Protein AF-A0A3B0TUC2-F1 (afdb_monomer)

Solvent-accessible surface area (backbone atoms only — not comparable to full-atom values): 11334 Å² total; per-residue (Å²): 108,73,71,55,49,52,52,50,52,55,62,31,59,74,38,79,70,30,42,51,52,52,51,49,54,52,52,51,52,52,50,53,54,54,68,72,40,87,87,54,56,76,74,58,42,52,53,53,50,51,48,67,62,48,51,60,55,54,52,50,50,50,51,49,53,49,48,71,75,40,58,88,75,72,60,55,81,85,69,44,97,42,70,70,59,51,49,53,64,45,49,62,51,48,64,69,31,71,71,46,47,52,50,52,53,51,51,50,51,51,49,54,55,47,62,67,33,55,62,50,54,55,70,72,44,51,74,67,38,51,52,48,54,57,49,26,73,74,58,49,50,44,52,54,73,67,54,41,77,77,68,74,66,57,72,67,60,53,52,54,34,52,50,51,37,39,75,72,48,26,38,47,80,55,97,65,36,40,32,57,31,74,60,27,51,52,43,50,48,52,45,51,34,58,76,69,67,60,81,121

Foldseek 3Di:
DVVVVVVQLVVLVPDPNSVVVVVLCVVVVVLVVVLVDPPDDPVVSVVSVVCNVVVVVVVVVVVVVCCVVPVVPPDDCVNDPDNVVVVVVVCVVQVPDPVVVVVVVVVVVVVVVQCLALVNLQVPQDPLLNVVLVVCLVVQKDQQVVSCVPPPDDPVSNVVSLVSCVVNVQWDDDPRMIGGDPSVNVSVVVVVCVVVVVPD

Nearest PDB structures (foldseek):
  2pfb-assembly1_A  TM=8.214E-01  e=2.587E-02  Xanthomonas campestris
  2pex-assembly1_A  TM=6.434E-01  e=5.805E-03  Xanthomonas campestris
  4m74-assembly1_B  TM=6.021E-01  e=1.941E-02  Streptomyces hygroscopicus
  5zyr-assembly1_B  TM=5.525E-01  e=5.460E-02  Acinetobacter baumannii
  3s2w-assembly3_E  TM=5.611E-01  e=1.723E-01  Methanosarcina mazei Go1

Structure (mmCIF, N/CA/C/O backbone):
data_AF-A0A3B0TUC2-F1
#
_entry.id   AF-A0A3B0TUC2-F1
#
loop_
_atom_site.group_PDB
_atom_site.id
_atom_site.type_symbol
_atom_site.label_atom_id
_atom_site.label_alt_id
_atom_site.label_comp_id
_atom_site.label_asym_id
_atom_site.label_entity_id
_atom_site.label_seq_id
_atom_site.pdbx_PDB_ins_code
_atom_site.Cartn_x
_atom_site.Cartn_y
_atom_site.Cartn_z
_atom_site.occupancy
_atom_site.B_iso_or_equiv
_atom_site.auth_seq_id
_atom_site.auth_comp_id
_atom_site.auth_asym_id
_atom_site.auth_atom_id
_atom_site.pdbx_PDB_model_num
ATOM 1 N N . MET A 1 1 ? 44.788 17.402 -25.628 1.00 63.16 1 MET A N 1
ATOM 2 C CA . MET A 1 1 ? 44.112 16.839 -26.818 1.00 63.16 1 MET A CA 1
ATOM 3 C C . MET A 1 1 ? 43.914 15.320 -26.720 1.00 63.16 1 MET A C 1
ATOM 5 O O . MET A 1 1 ? 42.779 14.907 -26.547 1.00 63.16 1 MET A O 1
ATOM 9 N N . ILE A 1 2 ? 44.958 14.476 -26.733 1.00 75.88 2 ILE A N 1
ATOM 10 C CA . ILE A 1 2 ? 44.790 12.998 -26.668 1.00 75.88 2 ILE A CA 1
ATOM 11 C C . ILE A 1 2 ? 44.258 12.522 -25.300 1.00 75.88 2 ILE A C 1
ATOM 13 O O . ILE A 1 2 ? 43.349 11.698 -25.231 1.00 75.88 2 ILE A O 1
ATOM 17 N N . SER A 1 3 ? 44.766 13.090 -24.203 1.00 78.88 3 SER A N 1
ATOM 18 C CA . SER A 1 3 ? 44.292 12.808 -22.836 1.00 78.88 3 SER A CA 1
ATOM 19 C C . SER A 1 3 ? 42.838 13.235 -22.599 1.00 78.88 3 SER A C 1
ATOM 21 O O . SER A 1 3 ? 42.093 12.594 -21.863 1.00 78.88 3 SER A O 1
ATOM 23 N N . GLU A 1 4 ? 42.421 14.312 -23.255 1.00 84.94 4 GLU A N 1
ATOM 24 C CA . GLU A 1 4 ? 41.076 14.873 -23.172 1.00 84.94 4 GLU A CA 1
ATOM 25 C C . GLU A 1 4 ? 40.066 14.018 -23.945 1.00 84.94 4 GLU A C 1
ATOM 27 O O . GLU A 1 4 ? 39.005 13.688 -23.418 1.00 84.94 4 GLU A O 1
ATOM 32 N N . PHE A 1 5 ? 40.451 13.544 -25.135 1.00 82.25 5 PHE A N 1
ATOM 33 C CA . PHE A 1 5 ? 39.678 12.568 -25.902 1.00 82.25 5 PHE A CA 1
ATOM 34 C C . PHE A 1 5 ? 39.482 11.255 -25.128 1.00 82.25 5 PHE A C 1
ATOM 36 O O . PHE A 1 5 ? 38.361 10.757 -25.038 1.00 82.25 5 PHE A O 1
ATOM 43 N N . GLY A 1 6 ? 40.540 10.730 -24.497 1.00 82.12 6 GLY A N 1
ATOM 44 C CA . GLY A 1 6 ? 40.454 9.523 -23.665 1.00 82.12 6 GLY A CA 1
ATOM 45 C C . GLY A 1 6 ? 39.488 9.673 -22.483 1.00 82.12 6 GLY A C 1
ATOM 46 O O . GLY A 1 6 ? 38.700 8.769 -22.200 1.00 82.12 6 GLY A O 1
ATOM 47 N N . ASN A 1 7 ? 39.476 10.844 -21.838 1.00 84.25 7 ASN A N 1
ATOM 48 C CA . ASN A 1 7 ? 38.538 11.145 -20.755 1.00 84.25 7 ASN A CA 1
ATOM 49 C C . ASN A 1 7 ? 37.081 11.236 -21.236 1.00 84.25 7 ASN A C 1
ATOM 51 O O . ASN A 1 7 ? 36.180 10.751 -20.549 1.00 84.25 7 ASN A O 1
ATOM 55 N N . ILE A 1 8 ? 36.832 11.827 -22.408 1.00 82.38 8 ILE A N 1
ATOM 56 C CA . ILE A 1 8 ? 35.489 11.905 -23.005 1.00 82.38 8 ILE A CA 1
ATOM 57 C C . ILE A 1 8 ? 35.002 10.509 -23.417 1.00 82.38 8 ILE A C 1
ATOM 59 O O . ILE A 1 8 ? 33.881 10.133 -23.077 1.00 82.38 8 ILE A O 1
ATOM 63 N N . ALA A 1 9 ? 35.855 9.711 -24.063 1.00 81.19 9 ALA A N 1
ATOM 64 C CA . ALA A 1 9 ? 35.539 8.340 -24.459 1.00 81.19 9 ALA A CA 1
ATOM 65 C C . ALA A 1 9 ? 35.206 7.450 -23.248 1.00 81.19 9 ALA A C 1
ATOM 67 O O . ALA A 1 9 ? 34.214 6.725 -23.269 1.00 81.19 9 ALA A O 1
ATOM 68 N N . SER A 1 10 ? 35.974 7.561 -22.158 1.00 81.12 10 SER A N 1
ATOM 69 C CA . SER A 1 10 ? 35.724 6.828 -20.908 1.00 81.12 10 SER A CA 1
ATOM 70 C C . SER A 1 10 ? 34.394 7.216 -20.250 1.00 81.12 10 SER A C 1
ATOM 72 O O . SER A 1 10 ? 33.642 6.353 -19.792 1.00 81.12 10 SER A O 1
ATOM 74 N N . LYS A 1 11 ? 34.045 8.510 -20.254 1.00 81.44 11 LYS A N 1
ATOM 75 C CA . LYS A 1 11 ? 32.738 8.982 -19.766 1.00 81.44 11 LYS A CA 1
ATOM 76 C C . LYS A 1 11 ? 31.585 8.456 -20.619 1.00 81.44 11 LYS A C 1
ATOM 78 O O . LYS A 1 11 ? 30.561 8.060 -20.069 1.00 81.44 11 LYS A O 1
ATOM 83 N N . LEU A 1 12 ? 31.756 8.431 -21.938 1.00 78.25 12 LEU A N 1
ATOM 84 C CA . LEU A 1 12 ? 30.732 7.988 -22.876 1.00 78.25 12 LEU A CA 1
ATOM 85 C C . LEU A 1 12 ? 30.548 6.454 -22.840 1.00 78.25 12 LEU A C 1
ATOM 87 O O . LEU A 1 12 ? 29.428 5.965 -22.932 1.00 78.25 12 LEU A O 1
A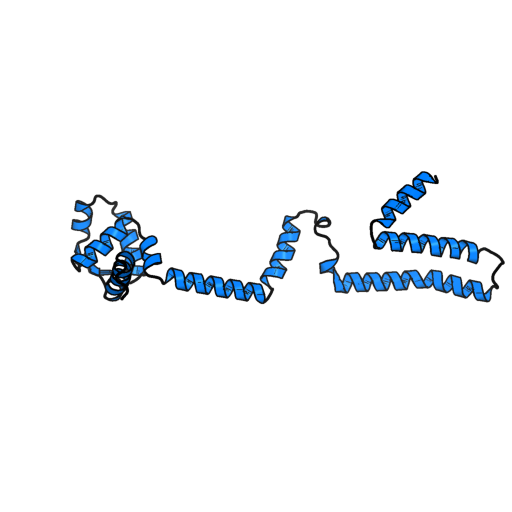TOM 91 N N . ALA A 1 13 ? 31.607 5.686 -22.572 1.00 82.19 13 ALA A N 1
ATOM 92 C CA . ALA A 1 13 ? 31.551 4.227 -22.445 1.00 82.19 13 ALA A CA 1
ATOM 93 C C . ALA A 1 13 ? 30.850 3.706 -21.168 1.00 82.19 13 ALA A C 1
ATOM 95 O O . ALA A 1 13 ? 30.620 2.506 -21.046 1.00 82.19 13 ALA A O 1
ATOM 96 N N . ARG A 1 14 ? 30.493 4.576 -20.209 1.00 79.19 14 ARG A N 1
ATOM 97 C CA . ARG A 1 14 ? 29.806 4.175 -18.961 1.00 79.19 14 ARG A CA 1
ATOM 98 C C . ARG A 1 14 ? 28.324 3.842 -19.134 1.00 79.19 14 ARG A C 1
ATOM 100 O O . ARG A 1 14 ? 27.761 3.174 -18.274 1.00 79.19 14 ARG A O 1
ATOM 107 N N . ASN A 1 15 ? 27.687 4.327 -20.197 1.00 70.38 15 ASN A N 1
ATOM 108 C CA . ASN A 1 15 ? 26.267 4.113 -20.465 1.00 70.38 15 ASN A CA 1
ATOM 109 C C . ASN A 1 15 ? 26.121 3.403 -21.823 1.00 70.38 15 ASN A C 1
ATOM 111 O O . ASN A 1 15 ? 26.756 3.847 -22.783 1.00 70.38 15 ASN A O 1
ATOM 115 N N . PRO A 1 16 ? 25.280 2.357 -21.946 1.00 72.50 16 PRO A N 1
ATOM 116 C CA . PRO A 1 16 ? 24.950 1.731 -23.229 1.00 72.50 16 PRO A CA 1
ATOM 117 C C . PRO A 1 16 ? 24.667 2.724 -24.365 1.00 72.50 16 PRO A C 1
ATOM 119 O O . PRO A 1 16 ? 25.126 2.521 -25.487 1.00 72.50 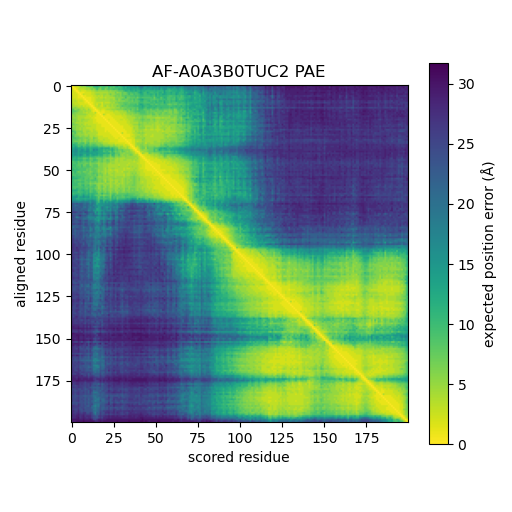16 PRO A O 1
ATOM 122 N N . LEU A 1 17 ? 23.991 3.842 -24.073 1.00 77.62 17 LEU A N 1
ATOM 123 C CA . LEU A 1 17 ? 23.713 4.887 -25.063 1.00 77.62 17 LEU A CA 1
ATOM 124 C C . LEU A 1 17 ? 24.986 5.586 -25.564 1.00 77.62 17 LEU A C 1
ATOM 126 O O . LEU A 1 17 ? 25.101 5.919 -26.742 1.00 77.62 17 LEU A O 1
ATOM 130 N N . GLY A 1 18 ? 25.957 5.797 -24.680 1.00 81.06 18 GLY A N 1
ATOM 131 C CA . GLY A 1 18 ? 27.217 6.420 -25.049 1.00 81.06 18 GLY A CA 1
ATOM 132 C C . GLY A 1 18 ? 28.163 5.463 -25.784 1.00 81.06 18 GLY A C 1
ATOM 133 O O . GLY A 1 18 ? 28.814 5.886 -26.736 1.00 81.06 18 GLY A O 1
ATOM 134 N N . ILE A 1 19 ? 28.171 4.165 -25.458 1.00 83.62 19 ILE A N 1
ATOM 135 C CA . ILE A 1 19 ? 28.896 3.152 -26.254 1.00 83.62 19 ILE A CA 1
ATOM 136 C C . ILE A 1 19 ? 28.404 3.178 -27.708 1.00 83.62 19 ILE A C 1
ATOM 138 O O . ILE A 1 19 ? 29.206 3.205 -28.642 1.00 83.62 19 ILE A O 1
ATOM 142 N N . ILE A 1 20 ? 27.083 3.247 -27.890 1.00 82.38 20 ILE A N 1
ATOM 143 C CA . ILE A 1 20 ? 26.453 3.383 -29.203 1.00 82.38 20 ILE A CA 1
ATOM 144 C C . ILE A 1 20 ? 26.900 4.691 -29.875 1.00 82.38 20 ILE A C 1
ATOM 146 O O . ILE A 1 20 ? 27.379 4.658 -31.006 1.00 82.38 20 ILE A O 1
ATOM 150 N N . GLY A 1 21 ? 26.826 5.830 -29.177 1.00 84.75 21 GLY A N 1
ATOM 151 C CA . GLY A 1 21 ? 27.274 7.127 -29.700 1.00 84.75 21 GLY A CA 1
ATOM 152 C C . GLY A 1 21 ? 28.746 7.152 -30.134 1.00 84.75 21 GLY A C 1
ATOM 153 O O . GLY A 1 21 ? 29.073 7.721 -31.174 1.00 84.75 21 GLY A O 1
ATOM 15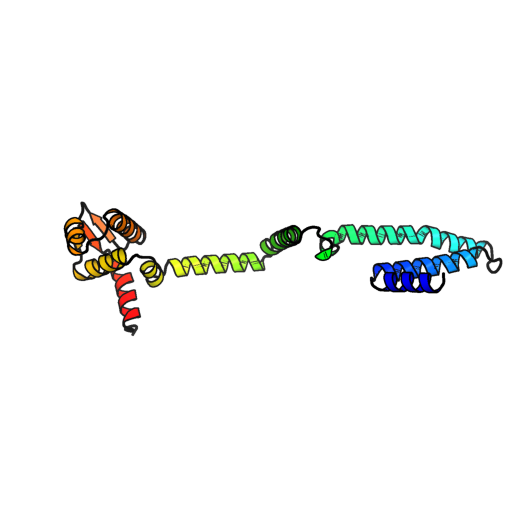4 N N . LEU A 1 22 ? 29.632 6.482 -29.394 1.00 84.94 22 LEU A N 1
ATOM 155 C CA . LEU A 1 22 ? 31.047 6.356 -29.746 1.00 84.94 22 LEU A CA 1
ATOM 156 C C . LEU A 1 22 ? 31.237 5.524 -31.021 1.00 84.94 22 LEU A C 1
ATOM 158 O O . LEU A 1 22 ? 32.001 5.920 -31.903 1.00 84.94 22 LEU A O 1
ATOM 162 N N . ALA A 1 23 ? 30.511 4.411 -31.150 1.00 83.31 23 ALA A N 1
ATOM 163 C CA . ALA A 1 23 ? 30.528 3.592 -32.358 1.00 83.31 23 ALA A CA 1
ATOM 164 C C . ALA A 1 23 ? 30.024 4.372 -33.586 1.00 83.31 23 ALA A C 1
ATOM 166 O O . ALA A 1 23 ? 30.637 4.285 -34.648 1.00 83.31 23 ALA A O 1
ATOM 167 N N . PHE A 1 24 ? 28.977 5.193 -33.436 1.00 86.38 24 PHE A N 1
ATOM 168 C CA . PHE A 1 24 ? 28.496 6.083 -34.500 1.00 86.38 24 PHE A CA 1
ATOM 169 C C . PHE A 1 24 ? 29.583 7.043 -34.980 1.00 86.38 24 PHE A C 1
ATOM 171 O O . PHE A 1 24 ? 29.857 7.103 -36.175 1.00 86.38 24 PHE A O 1
ATOM 178 N N . VAL A 1 25 ? 30.232 7.766 -34.065 1.00 87.38 25 VAL A N 1
ATOM 179 C CA . VAL A 1 25 ? 31.289 8.726 -34.424 1.00 87.38 25 VAL A CA 1
ATOM 180 C C . VAL A 1 25 ? 32.448 8.029 -35.138 1.00 87.38 25 VAL A C 1
ATOM 182 O O . VAL A 1 25 ? 32.969 8.561 -36.116 1.00 87.38 25 VAL A O 1
ATOM 185 N N . LEU A 1 26 ? 32.826 6.826 -34.698 1.00 87.44 26 LEU A N 1
ATOM 186 C CA . LEU A 1 26 ? 33.908 6.060 -35.313 1.00 87.44 26 LEU A CA 1
ATOM 187 C C . LEU A 1 26 ? 33.540 5.571 -36.722 1.00 87.44 26 LEU A C 1
ATOM 189 O O . LEU A 1 26 ? 34.323 5.754 -37.653 1.00 87.44 26 LEU A O 1
ATOM 193 N N . VAL A 1 27 ? 32.338 5.015 -36.902 1.00 85.50 27 VAL A N 1
ATOM 194 C CA . VAL A 1 27 ? 31.846 4.559 -38.213 1.00 85.50 27 VAL A CA 1
ATOM 195 C C . VAL A 1 27 ? 31.716 5.730 -39.188 1.00 85.50 27 VAL A C 1
ATOM 197 O O . VAL A 1 27 ? 32.199 5.627 -40.311 1.00 85.50 27 VAL A O 1
ATOM 200 N N . TYR A 1 28 ? 31.139 6.861 -38.767 1.00 86.62 28 TYR A N 1
ATOM 201 C CA . TYR A 1 28 ? 31.027 8.058 -39.612 1.00 86.62 28 TYR A CA 1
ATOM 202 C C . TYR A 1 28 ? 32.379 8.703 -39.901 1.00 86.62 28 TYR A C 1
ATOM 204 O O . TYR A 1 28 ? 32.591 9.194 -41.005 1.00 86.62 28 TYR A O 1
ATOM 212 N N . GLY A 1 29 ? 33.305 8.686 -38.940 1.00 86.69 29 GLY A N 1
ATOM 213 C CA . GLY A 1 29 ? 34.663 9.183 -39.140 1.00 86.69 29 GLY A CA 1
ATOM 214 C C . GLY A 1 29 ? 35.395 8.394 -40.225 1.00 86.69 29 GLY A C 1
ATOM 215 O O . GLY A 1 29 ? 35.929 8.987 -41.161 1.00 86.69 29 GLY A O 1
ATOM 216 N N . ILE A 1 30 ? 35.355 7.059 -40.150 1.00 84.56 30 ILE A N 1
ATOM 217 C CA . ILE A 1 30 ? 35.944 6.186 -41.175 1.00 84.56 30 ILE A CA 1
ATOM 218 C C . ILE A 1 30 ? 35.209 6.358 -42.507 1.00 84.56 30 ILE A C 1
ATOM 220 O O . ILE A 1 30 ? 35.858 6.543 -43.532 1.00 84.56 30 ILE A O 1
ATOM 224 N N . ALA A 1 31 ? 33.873 6.363 -42.505 1.00 83.44 31 ALA A N 1
ATOM 225 C CA . ALA A 1 31 ? 33.073 6.528 -43.717 1.00 83.44 31 ALA A CA 1
ATOM 226 C C . ALA A 1 31 ? 33.315 7.882 -44.401 1.00 83.44 31 ALA A C 1
ATOM 228 O O . ALA A 1 31 ? 33.381 7.940 -45.625 1.00 83.44 31 ALA A O 1
ATOM 229 N N . GLY A 1 32 ? 33.517 8.957 -43.636 1.00 83.12 32 GLY A N 1
ATOM 230 C CA . GLY A 1 32 ? 33.854 10.279 -44.162 1.00 83.12 32 GLY A CA 1
ATOM 231 C C . GLY A 1 32 ? 35.225 10.317 -44.839 1.00 83.12 32 GLY A C 1
ATOM 232 O O . GLY A 1 32 ? 35.346 10.867 -45.931 1.00 83.12 32 GLY A O 1
ATOM 233 N N . VAL A 1 33 ? 36.241 9.691 -44.235 1.00 84.31 33 VAL A N 1
ATOM 234 C CA . VAL A 1 33 ? 37.590 9.573 -44.825 1.00 84.31 33 VAL A CA 1
ATOM 235 C C . VAL A 1 33 ? 37.577 8.675 -46.063 1.00 84.31 33 VAL A C 1
ATOM 237 O O . VAL A 1 33 ? 38.159 9.002 -47.093 1.00 84.31 33 VAL A O 1
ATOM 240 N N . VAL A 1 34 ? 36.872 7.550 -45.989 1.00 82.31 34 VAL A N 1
ATOM 241 C CA . VAL A 1 34 ? 36.724 6.614 -47.105 1.00 82.31 34 VAL A CA 1
ATOM 242 C C . VAL A 1 34 ? 35.983 7.273 -48.271 1.00 82.31 34 VAL A C 1
ATOM 244 O O . VAL A 1 34 ? 36.425 7.179 -49.415 1.00 82.31 34 VAL A O 1
ATOM 247 N N . SER A 1 35 ? 34.911 8.014 -47.988 1.00 77.75 35 SER A N 1
ATOM 248 C CA . SER A 1 35 ? 34.115 8.715 -48.996 1.00 77.75 35 SER A CA 1
ATOM 249 C C . SER A 1 35 ? 34.830 9.918 -49.621 1.00 77.75 35 SER A C 1
ATOM 251 O O . SER A 1 35 ? 34.372 10.405 -50.656 1.00 77.75 35 SER A O 1
ATOM 253 N N . SER A 1 36 ? 35.909 10.432 -49.026 1.00 78.06 36 SER A N 1
ATOM 254 C CA . SER A 1 36 ? 36.740 11.490 -49.620 1.00 78.06 36 SER A CA 1
ATOM 255 C C . SER A 1 36 ? 37.971 10.951 -50.355 1.00 78.06 36 SER A C 1
ATOM 257 O O . SER A 1 36 ? 38.587 11.688 -51.119 1.00 78.06 36 SER A O 1
ATOM 259 N N . SER A 1 37 ? 38.302 9.672 -50.173 1.00 76.81 37 SER A N 1
ATOM 260 C CA . SER A 1 37 ? 39.432 9.011 -50.825 1.00 76.81 37 SER A CA 1
ATOM 261 C C . SER A 1 37 ? 39.080 8.469 -52.217 1.00 76.81 37 SER A C 1
ATOM 263 O O . SER A 1 37 ? 37.998 7.916 -52.418 1.00 76.81 37 SER A O 1
ATOM 265 N N . ASP A 1 38 ? 40.013 8.535 -53.171 1.00 76.75 38 ASP A N 1
ATOM 266 C CA . ASP A 1 38 ? 39.861 7.963 -54.528 1.00 76.75 38 ASP A CA 1
ATOM 267 C C . ASP A 1 38 ? 39.993 6.430 -54.582 1.00 76.75 38 ASP A C 1
ATOM 269 O O . ASP A 1 38 ? 40.160 5.839 -55.643 1.00 76.75 38 ASP A O 1
ATOM 273 N N . VAL A 1 39 ? 39.906 5.768 -53.427 1.00 75.88 39 VAL A N 1
ATOM 274 C CA . VAL A 1 39 ? 40.026 4.310 -53.305 1.00 75.88 39 VAL A CA 1
ATOM 275 C C . VAL A 1 39 ? 38.799 3.587 -53.880 1.00 75.88 39 VAL A C 1
ATOM 277 O O . VAL A 1 39 ? 38.924 2.450 -54.324 1.00 75.88 39 VAL A O 1
ATOM 280 N N . PHE A 1 40 ? 37.634 4.241 -53.900 1.00 75.38 40 PHE A N 1
ATOM 281 C CA . PHE A 1 40 ? 36.359 3.663 -54.342 1.00 75.38 40 PHE A CA 1
ATOM 282 C C . PHE A 1 40 ? 35.864 4.286 -55.646 1.00 75.38 40 PHE A C 1
ATOM 284 O O . PHE A 1 40 ? 35.987 5.499 -55.848 1.00 75.38 40 PHE A O 1
ATOM 291 N N . GLN A 1 41 ? 35.236 3.470 -56.496 1.00 80.19 41 GLN A N 1
ATOM 292 C CA . GLN A 1 41 ? 34.577 3.959 -57.708 1.00 80.19 41 GLN A CA 1
ATOM 293 C C . GLN A 1 41 ? 33.362 4.831 -57.352 1.00 80.19 41 GLN A C 1
ATOM 295 O O . GLN A 1 41 ? 32.755 4.694 -56.285 1.00 80.19 41 GLN A O 1
ATOM 300 N N . SER A 1 42 ? 32.978 5.744 -58.251 1.00 78.88 42 SER A N 1
ATOM 301 C CA . SER A 1 42 ? 31.876 6.691 -58.012 1.00 78.88 42 SER A CA 1
ATOM 302 C C . SER A 1 42 ? 30.551 5.998 -57.657 1.00 78.88 42 SER A C 1
ATOM 304 O O . SER A 1 42 ? 29.783 6.519 -56.848 1.00 78.88 42 SER A O 1
ATOM 306 N N . GLU A 1 43 ? 30.314 4.806 -58.208 1.00 81.88 43 GLU A N 1
AT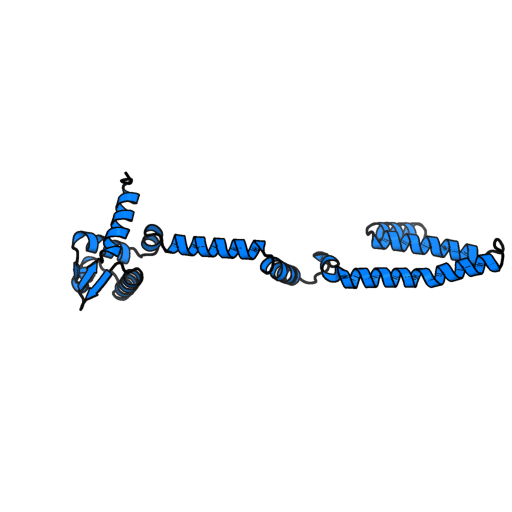OM 307 C CA . GLU A 1 43 ? 29.124 3.983 -57.956 1.00 81.88 43 GLU A CA 1
ATOM 308 C C . GLU A 1 43 ? 29.119 3.343 -56.554 1.00 81.88 43 GLU A C 1
ATOM 310 O O . GLU A 1 43 ? 28.086 3.258 -55.895 1.00 81.88 43 GLU A O 1
ATOM 315 N N . GLU A 1 44 ? 30.281 2.954 -56.035 1.00 82.12 44 GLU A N 1
ATOM 316 C CA . GLU A 1 44 ? 30.409 2.384 -54.687 1.00 82.12 44 GLU A CA 1
ATOM 317 C C . GLU A 1 44 ? 30.284 3.478 -53.618 1.00 82.12 44 GLU A C 1
ATOM 319 O O . GLU A 1 44 ? 29.643 3.299 -52.577 1.00 82.12 44 GLU A O 1
ATOM 324 N N . ARG A 1 45 ? 30.838 4.663 -53.907 1.00 82.06 45 ARG A N 1
ATOM 325 C CA . ARG A 1 45 ? 30.766 5.829 -53.021 1.00 82.06 45 ARG A CA 1
ATOM 326 C C . ARG A 1 45 ? 29.326 6.300 -52.823 1.00 82.06 45 ARG A C 1
ATOM 328 O O . ARG A 1 45 ? 28.953 6.650 -51.704 1.00 82.06 45 ARG A O 1
ATOM 335 N N . ILE A 1 46 ? 28.496 6.278 -53.869 1.00 83.69 46 ILE A N 1
ATOM 336 C CA . ILE A 1 46 ? 27.105 6.732 -53.745 1.00 83.69 46 ILE A CA 1
ATOM 337 C C . ILE A 1 46 ? 26.264 5.809 -52.856 1.00 83.69 46 ILE A C 1
ATOM 339 O O . ILE A 1 46 ? 25.422 6.301 -52.104 1.00 83.69 46 ILE A O 1
ATOM 343 N N . ILE A 1 47 ? 26.547 4.501 -52.849 1.00 86.12 47 ILE A N 1
ATOM 344 C CA . ILE A 1 47 ? 25.897 3.531 -51.955 1.00 86.12 47 ILE A CA 1
ATOM 345 C C . ILE A 1 47 ? 26.261 3.823 -50.490 1.00 86.12 47 ILE A C 1
ATOM 347 O O . ILE A 1 47 ? 25.380 3.862 -49.628 1.00 86.12 47 ILE A O 1
ATOM 351 N N . LEU A 1 48 ? 27.540 4.097 -50.205 1.00 83.25 48 LEU A N 1
ATOM 352 C CA . LEU A 1 48 ? 28.006 4.452 -48.857 1.00 83.25 48 LEU A CA 1
ATOM 353 C C . LEU A 1 48 ? 27.390 5.763 -48.350 1.00 83.25 48 LEU A C 1
ATOM 355 O O . LEU A 1 48 ? 26.982 5.850 -47.190 1.00 83.25 48 LEU A O 1
ATOM 359 N N . VAL A 1 49 ? 27.282 6.774 -49.216 1.00 83.44 49 VAL A N 1
ATOM 360 C CA . VAL A 1 49 ? 26.642 8.052 -48.871 1.00 83.44 49 VAL A CA 1
ATOM 361 C C . VAL A 1 49 ? 25.157 7.850 -48.572 1.00 83.44 49 VAL A C 1
ATOM 363 O O . VAL A 1 49 ? 24.667 8.346 -47.558 1.00 83.44 49 VAL A O 1
ATOM 366 N N . TRP A 1 50 ? 24.444 7.069 -49.388 1.00 88.12 50 TRP A N 1
ATOM 367 C CA . TRP A 1 50 ? 23.041 6.732 -49.129 1.00 88.12 50 TRP A CA 1
ATOM 368 C C . TRP A 1 50 ? 22.850 6.002 -47.798 1.00 88.12 50 TRP A C 1
ATOM 370 O O . TRP A 1 50 ? 21.924 6.328 -47.050 1.00 88.12 50 TRP A O 1
ATOM 380 N N . PHE A 1 51 ? 23.741 5.067 -47.459 1.00 85.50 51 PHE A N 1
ATOM 381 C CA . PHE A 1 51 ? 23.743 4.410 -46.151 1.00 85.50 51 PHE A CA 1
ATOM 382 C C . PHE A 1 51 ? 23.946 5.415 -45.005 1.00 85.50 51 PHE A C 1
ATOM 384 O O . PHE A 1 51 ? 23.136 5.442 -44.078 1.00 85.50 51 PHE A O 1
ATOM 391 N N . MET A 1 52 ? 24.953 6.295 -45.091 1.00 83.56 52 MET A N 1
ATOM 392 C CA . MET A 1 52 ? 25.200 7.334 -44.079 1.00 83.56 52 MET A CA 1
ATOM 393 C C . MET A 1 52 ? 24.036 8.315 -43.917 1.00 83.56 52 MET A C 1
ATOM 395 O O . MET A 1 52 ? 23.817 8.821 -42.819 1.00 83.56 52 MET A O 1
ATOM 399 N N . VAL A 1 53 ? 23.298 8.625 -44.981 1.00 86.12 53 VAL A N 1
ATOM 400 C CA . VAL A 1 53 ? 22.155 9.542 -44.882 1.00 86.12 53 VAL A CA 1
ATOM 401 C C . VAL A 1 53 ? 20.934 8.830 -44.313 1.00 86.12 53 VAL A C 1
ATOM 403 O O . VAL A 1 53 ? 20.230 9.412 -43.499 1.00 86.12 53 VAL A O 1
ATOM 406 N N . THR A 1 54 ? 20.688 7.573 -44.691 1.00 87.62 54 THR A N 1
ATOM 407 C CA . THR A 1 54 ? 19.450 6.858 -44.332 1.00 87.62 54 THR A CA 1
ATOM 408 C C . THR A 1 54 ? 19.506 6.248 -42.928 1.00 87.62 54 THR A C 1
ATOM 410 O O . THR A 1 54 ? 18.507 6.223 -42.207 1.00 87.62 54 THR A O 1
ATOM 413 N N . PHE A 1 55 ? 20.677 5.777 -42.501 1.00 84.50 55 PHE A N 1
ATOM 414 C CA . PHE A 1 55 ? 20.860 5.093 -41.220 1.00 84.50 55 PHE A CA 1
ATOM 415 C C . PHE A 1 55 ? 20.431 5.916 -39.980 1.00 84.50 55 PHE A C 1
ATOM 417 O O . PHE A 1 55 ? 19.726 5.362 -39.130 1.00 84.50 55 PHE A O 1
ATOM 424 N N . PRO A 1 56 ? 20.726 7.230 -39.868 1.00 83.06 56 PRO A N 1
ATOM 425 C CA . PRO A 1 56 ? 20.259 8.061 -38.757 1.00 83.06 56 PRO A CA 1
ATOM 426 C C . PRO A 1 56 ? 18.739 8.134 -38.650 1.00 83.06 56 PRO A C 1
ATOM 428 O O . PRO A 1 56 ? 18.212 8.144 -37.541 1.00 83.06 56 PRO A O 1
ATOM 431 N N . PHE A 1 57 ? 18.019 8.142 -39.778 1.00 86.94 57 PHE A N 1
ATOM 432 C CA . PHE A 1 57 ? 16.556 8.170 -39.768 1.00 86.94 57 PHE A CA 1
ATOM 433 C C . PHE A 1 57 ? 15.975 6.856 -39.247 1.00 86.94 57 PHE A C 1
ATOM 435 O O . PHE A 1 57 ? 15.054 6.884 -38.434 1.00 86.94 57 PHE A O 1
ATOM 442 N N . PHE A 1 58 ? 16.538 5.708 -39.635 1.00 88.50 58 PHE A N 1
ATOM 443 C CA . PHE A 1 58 ? 16.119 4.413 -39.089 1.00 88.50 58 PHE A CA 1
ATOM 444 C C . PHE A 1 58 ? 16.344 4.322 -37.583 1.00 88.50 58 PHE A C 1
ATOM 446 O O . PHE A 1 58 ? 15.473 3.851 -36.852 1.00 88.50 58 PHE A O 1
ATOM 453 N N . ILE A 1 59 ? 17.490 4.806 -37.111 1.00 84.94 59 ILE A N 1
ATOM 454 C CA . ILE A 1 59 ? 17.822 4.827 -35.687 1.00 84.94 59 ILE A CA 1
ATOM 455 C C . ILE A 1 59 ? 16.885 5.772 -34.939 1.00 84.94 59 ILE A C 1
ATOM 457 O O . ILE A 1 59 ? 16.338 5.386 -33.910 1.00 84.94 59 ILE A O 1
ATOM 461 N N . LEU A 1 60 ? 16.617 6.962 -35.480 1.00 85.12 60 LEU A N 1
ATOM 462 C CA . LEU A 1 60 ? 15.653 7.901 -34.911 1.00 85.12 60 LEU A CA 1
ATOM 463 C C . LEU A 1 60 ? 14.254 7.280 -34.804 1.00 85.12 60 LEU A C 1
ATOM 465 O O . LEU A 1 60 ? 13.619 7.397 -33.760 1.00 85.12 60 LEU A O 1
ATOM 469 N N . ILE A 1 61 ? 13.794 6.575 -35.841 1.00 86.94 61 ILE A N 1
ATOM 470 C CA . ILE A 1 61 ? 12.506 5.867 -35.835 1.00 86.94 61 ILE A CA 1
ATOM 471 C C . ILE A 1 61 ? 12.511 4.744 -34.792 1.00 86.94 61 ILE A C 1
ATOM 473 O O . ILE A 1 61 ? 11.550 4.607 -34.038 1.00 86.94 61 ILE A O 1
ATOM 477 N N . ALA A 1 62 ? 13.586 3.960 -34.697 1.00 84.44 62 ALA A N 1
ATOM 478 C CA . ALA A 1 62 ? 13.709 2.904 -33.697 1.00 84.44 62 ALA A CA 1
ATOM 479 C C . ALA A 1 62 ? 13.672 3.470 -32.268 1.00 84.44 62 ALA A C 1
ATOM 481 O O . ALA A 1 62 ? 12.924 2.963 -31.432 1.00 84.44 62 ALA A O 1
ATOM 482 N N . PHE A 1 63 ? 14.402 4.558 -32.000 1.00 78.19 63 PHE A N 1
ATOM 483 C CA . PHE A 1 63 ? 14.347 5.276 -30.724 1.00 78.19 63 PHE A CA 1
ATOM 484 C C . PHE A 1 63 ? 12.958 5.849 -30.456 1.00 78.19 63 PHE A C 1
ATOM 486 O O . PHE A 1 63 ? 12.442 5.697 -29.352 1.00 78.19 63 PHE A O 1
ATOM 493 N N . TYR A 1 64 ? 12.318 6.448 -31.457 1.00 82.12 64 TYR A N 1
ATOM 494 C CA . TYR A 1 64 ? 10.962 6.974 -31.340 1.00 82.12 64 TYR A CA 1
ATOM 495 C C . TYR A 1 64 ? 9.957 5.874 -30.972 1.00 82.12 64 TYR A C 1
ATOM 497 O O . TYR A 1 64 ? 9.166 6.042 -30.045 1.00 82.12 64 TYR A O 1
ATOM 505 N N . LEU A 1 65 ? 10.025 4.715 -31.631 1.00 81.69 65 LEU A N 1
ATOM 506 C CA . LEU A 1 65 ? 9.181 3.560 -31.323 1.00 81.69 65 LEU A CA 1
ATOM 507 C C . LEU A 1 65 ? 9.474 2.985 -29.932 1.00 81.69 65 LEU A C 1
ATOM 509 O O . LEU A 1 65 ? 8.542 2.607 -29.220 1.00 81.69 65 LEU A O 1
ATOM 513 N N . LEU A 1 66 ? 10.747 2.939 -29.529 1.00 79.25 66 LEU A N 1
ATOM 514 C CA . LEU A 1 66 ? 11.164 2.480 -28.205 1.00 79.25 66 LEU A CA 1
ATOM 515 C C . LEU A 1 66 ? 10.611 3.398 -27.107 1.00 79.25 66 LEU A C 1
ATOM 517 O O . LEU A 1 66 ? 9.985 2.918 -26.162 1.00 79.25 66 LEU A O 1
ATOM 521 N N . VAL A 1 67 ? 10.788 4.712 -27.266 1.00 71.94 67 VAL A N 1
ATOM 522 C CA . VAL A 1 67 ? 10.317 5.737 -26.326 1.00 71.94 67 VAL A CA 1
ATOM 523 C C . VAL A 1 67 ? 8.792 5.762 -26.275 1.00 71.94 67 VAL A C 1
ATOM 525 O O . VAL A 1 67 ? 8.216 5.757 -25.190 1.00 71.94 67 VAL A O 1
ATOM 528 N N . SER A 1 68 ? 8.123 5.698 -27.427 1.00 75.50 68 SER A N 1
ATOM 529 C CA . SER A 1 68 ? 6.661 5.679 -27.498 1.00 75.50 68 SER A CA 1
ATOM 530 C C . SER A 1 68 ? 6.069 4.443 -26.807 1.00 75.50 68 SER A C 1
ATOM 532 O O . SER A 1 68 ? 5.157 4.575 -25.989 1.00 75.50 68 SER A O 1
ATOM 534 N N . LYS A 1 69 ? 6.622 3.242 -27.039 1.00 66.19 69 LYS A N 1
ATOM 535 C CA . LYS A 1 69 ? 6.082 1.993 -26.468 1.00 66.19 69 LYS A CA 1
ATOM 536 C C . LYS A 1 69 ? 6.521 1.699 -25.027 1.00 66.19 69 LYS A C 1
ATOM 538 O O . LYS A 1 69 ? 5.802 0.986 -24.334 1.00 66.19 69 LYS A O 1
ATOM 543 N N . HIS A 1 70 ? 7.649 2.238 -24.552 1.00 64.31 70 HIS A N 1
ATOM 544 C CA . HIS A 1 70 ? 8.215 1.911 -23.230 1.00 64.31 70 HIS A CA 1
ATOM 545 C C . HIS A 1 70 ? 8.497 3.124 -22.327 1.00 64.31 70 HIS A C 1
ATOM 547 O O . HIS A 1 70 ? 9.269 3.002 -21.377 1.00 64.31 70 HIS A O 1
ATOM 553 N N . HIS A 1 71 ? 7.838 4.265 -22.546 1.00 57.31 71 HIS A N 1
ATOM 554 C CA . HIS A 1 71 ? 7.963 5.499 -21.747 1.00 57.31 71 HIS A CA 1
ATOM 555 C C . HIS A 1 71 ? 7.956 5.291 -20.215 1.00 57.31 71 HIS A C 1
ATOM 557 O O . HIS A 1 71 ? 8.601 6.042 -19.491 1.00 57.31 71 HIS A O 1
ATOM 563 N N . LYS A 1 72 ? 7.293 4.242 -19.705 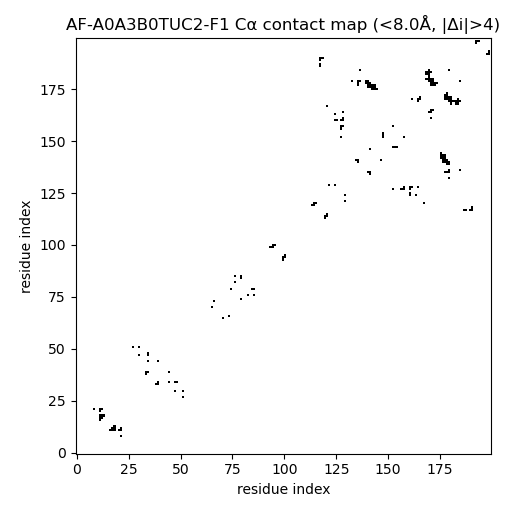1.00 53.56 72 LYS A N 1
ATOM 564 C CA . LYS A 1 72 ? 7.241 3.906 -18.269 1.00 53.56 72 LYS A CA 1
ATOM 565 C C . LYS A 1 72 ? 8.537 3.329 -17.671 1.00 53.56 72 LYS A C 1
ATOM 567 O O . LYS A 1 72 ? 8.692 3.383 -16.460 1.00 53.56 72 LYS A O 1
ATOM 572 N N . LYS A 1 73 ? 9.446 2.761 -18.476 1.00 53.16 73 LYS A N 1
ATOM 573 C CA . LYS A 1 73 ? 10.717 2.149 -18.012 1.00 53.16 73 LYS A CA 1
ATOM 574 C C . LYS A 1 73 ? 11.959 2.987 -18.337 1.00 53.16 73 LYS A C 1
ATOM 576 O O . LYS A 1 73 ? 13.070 2.560 -18.044 1.00 53.16 73 LYS A O 1
ATOM 581 N N . LEU A 1 74 ? 11.773 4.137 -18.981 1.00 56.81 74 LEU A N 1
ATOM 582 C CA . LEU A 1 74 ? 12.861 4.964 -19.510 1.00 56.81 74 LEU A CA 1
ATOM 583 C C . LEU A 1 74 ? 13.374 6.028 -18.539 1.00 56.81 74 LEU A C 1
ATOM 585 O O . LEU A 1 74 ? 14.405 6.627 -18.822 1.00 56.81 74 LEU A O 1
ATOM 589 N N . TYR A 1 75 ? 12.691 6.236 -17.416 1.00 56.09 75 TYR A N 1
ATOM 590 C CA . TYR A 1 75 ? 13.154 7.124 -16.358 1.00 56.09 75 TYR A CA 1
ATOM 591 C C . TYR A 1 75 ? 13.662 6.272 -15.204 1.00 56.09 75 TYR A C 1
ATOM 593 O O . TYR A 1 75 ? 12.897 5.525 -14.587 1.00 56.09 75 TYR A O 1
ATOM 601 N N . ALA A 1 76 ? 14.963 6.350 -14.935 1.00 56.34 76 ALA A N 1
ATOM 602 C CA . ALA A 1 76 ? 15.510 5.805 -13.704 1.00 56.34 76 ALA A CA 1
ATOM 603 C C . ALA A 1 76 ? 14.949 6.608 -12.513 1.00 56.34 76 ALA A C 1
ATOM 605 O O . ALA A 1 76 ? 14.583 7.770 -12.690 1.00 56.34 76 ALA A O 1
ATOM 606 N N . PRO A 1 77 ? 14.921 6.054 -11.285 1.00 54.00 77 PRO A N 1
ATOM 607 C CA . PRO A 1 77 ? 14.530 6.818 -10.095 1.00 54.00 77 PRO A CA 1
ATOM 608 C C . PRO A 1 77 ? 15.300 8.147 -9.976 1.00 54.00 77 PRO A C 1
ATOM 610 O O . PRO A 1 77 ? 14.734 9.158 -9.588 1.00 54.00 77 PRO A O 1
ATOM 613 N N . SER A 1 78 ? 16.559 8.164 -10.433 1.00 58.25 78 SER A N 1
ATOM 614 C CA . SER A 1 78 ? 17.434 9.343 -10.474 1.00 58.25 78 SER A CA 1
ATOM 615 C C . SER A 1 78 ? 17.034 10.433 -11.485 1.00 58.25 78 SER A C 1
ATOM 617 O O . SER A 1 78 ? 17.591 11.526 -11.413 1.00 58.25 78 SER A O 1
ATOM 619 N N . ASP A 1 79 ? 16.135 10.155 -12.436 1.00 64.44 79 ASP A N 1
ATOM 620 C CA . ASP A 1 79 ? 15.659 11.137 -13.426 1.00 64.44 79 ASP A CA 1
ATOM 621 C C . ASP A 1 79 ? 14.452 11.944 -12.915 1.00 64.44 79 ASP A C 1
ATOM 623 O O . ASP A 1 79 ? 14.049 12.939 -13.526 1.00 64.44 79 ASP A O 1
ATOM 627 N N . PHE A 1 80 ? 13.864 11.541 -11.784 1.00 61.62 80 PHE A N 1
ATOM 628 C CA . PHE A 1 80 ? 12.807 12.299 -11.128 1.00 61.62 80 PHE A CA 1
ATOM 629 C C . PHE A 1 80 ? 13.435 13.431 -10.310 1.00 61.62 80 PHE A C 1
ATOM 631 O O . PHE A 1 80 ? 14.352 13.219 -9.527 1.00 61.62 80 PHE A O 1
ATOM 638 N N . LYS A 1 81 ? 12.927 14.661 -10.477 1.00 64.19 81 LYS A N 1
ATOM 639 C CA . LYS A 1 81 ? 13.388 15.830 -9.700 1.00 64.19 81 LYS A CA 1
ATOM 640 C C . LYS A 1 81 ? 13.118 15.707 -8.196 1.00 64.19 81 LYS A C 1
ATOM 642 O O . LYS A 1 81 ? 13.704 16.454 -7.422 1.00 64.19 81 LYS A O 1
ATOM 647 N N . ASP A 1 82 ? 12.181 14.843 -7.820 1.00 67.75 82 ASP A N 1
ATOM 648 C CA . ASP A 1 82 ? 11.689 14.687 -6.459 1.00 67.75 82 ASP A CA 1
ATOM 649 C C . ASP A 1 82 ? 11.231 13.235 -6.266 1.00 67.75 82 ASP A C 1
ATOM 651 O O . ASP A 1 82 ? 10.351 12.753 -6.994 1.00 67.75 82 ASP A O 1
ATOM 655 N N . ASP A 1 83 ? 11.833 12.545 -5.298 1.00 65.50 83 ASP A N 1
ATOM 656 C CA . ASP A 1 83 ? 11.570 11.138 -4.977 1.00 65.50 83 ASP A CA 1
ATOM 657 C C . ASP A 1 83 ? 10.084 10.895 -4.663 1.00 65.50 83 ASP A C 1
ATOM 659 O O . ASP A 1 83 ? 9.535 9.832 -4.959 1.00 65.50 83 ASP A O 1
ATOM 663 N N . SER A 1 84 ? 9.384 11.912 -4.148 1.00 66.50 84 SER A N 1
ATOM 664 C CA . SER A 1 84 ? 7.952 11.837 -3.841 1.00 66.50 84 SER A CA 1
ATOM 665 C C . SER A 1 84 ? 7.068 11.649 -5.082 1.00 66.50 84 SER A C 1
ATOM 667 O O . SER A 1 84 ? 6.018 11.005 -5.008 1.00 66.50 84 SER A O 1
ATOM 669 N N . ASN A 1 85 ? 7.486 12.158 -6.245 1.00 65.56 85 ASN A N 1
ATOM 670 C CA . ASN A 1 85 ? 6.747 11.992 -7.499 1.00 65.56 85 ASN A CA 1
ATOM 671 C C . ASN A 1 85 ? 6.979 10.611 -8.124 1.00 65.56 85 ASN A C 1
ATOM 673 O O . ASN A 1 85 ? 6.056 10.055 -8.722 1.00 65.56 85 ASN A O 1
ATOM 677 N N . PHE A 1 86 ? 8.173 10.036 -7.946 1.00 64.75 86 PHE A N 1
ATOM 678 C CA . PHE A 1 86 ? 8.453 8.651 -8.329 1.00 64.75 86 PHE A CA 1
ATOM 679 C C . PHE A 1 86 ? 7.600 7.676 -7.512 1.00 64.75 86 PHE A C 1
ATOM 681 O O . PHE A 1 86 ? 6.941 6.809 -8.086 1.00 64.75 86 PHE A O 1
ATOM 688 N N . LEU A 1 87 ? 7.537 7.875 -6.190 1.00 67.06 87 LEU A N 1
ATOM 689 C CA . LEU A 1 87 ? 6.715 7.051 -5.303 1.00 67.06 87 LEU A CA 1
ATOM 690 C C . LEU A 1 87 ? 5.228 7.132 -5.663 1.00 67.06 87 LEU A C 1
ATOM 692 O O . LEU A 1 87 ? 4.600 6.096 -5.814 1.00 67.06 87 LEU A O 1
ATOM 696 N N . LYS A 1 88 ? 4.679 8.317 -5.958 1.00 68.62 88 LYS A N 1
ATOM 697 C CA . LYS A 1 88 ? 3.279 8.450 -6.422 1.00 68.62 88 LYS A CA 1
ATOM 698 C C . LYS A 1 88 ? 3.006 7.744 -7.759 1.00 68.62 88 LYS A C 1
ATOM 700 O O . LYS A 1 88 ? 1.946 7.140 -7.954 1.00 68.62 88 LYS A O 1
ATOM 705 N N . ALA A 1 89 ? 3.944 7.815 -8.703 1.00 66.25 89 ALA A N 1
ATOM 706 C CA . ALA A 1 89 ? 3.829 7.130 -9.994 1.00 66.25 89 ALA A CA 1
ATOM 707 C C . ALA A 1 89 ? 3.945 5.601 -9.862 1.00 66.25 89 ALA A C 1
ATOM 709 O O . ALA A 1 89 ? 3.393 4.866 -10.685 1.00 66.25 89 ALA A O 1
ATOM 710 N N . LEU A 1 90 ? 4.649 5.128 -8.833 1.00 67.06 90 LEU A N 1
ATOM 711 C CA . LEU A 1 90 ? 4.768 3.718 -8.495 1.00 67.06 90 LEU A CA 1
ATOM 712 C C . LEU A 1 90 ? 3.544 3.228 -7.704 1.00 67.06 90 LEU A C 1
ATOM 714 O O . LEU A 1 90 ? 2.961 2.217 -8.079 1.00 67.06 90 LEU A O 1
ATOM 718 N N . ASP A 1 91 ? 3.082 3.979 -6.705 1.00 66.62 91 ASP A N 1
ATOM 719 C CA . ASP A 1 91 ? 1.908 3.675 -5.876 1.00 66.62 91 ASP A CA 1
ATOM 720 C C . ASP A 1 91 ? 0.628 3.577 -6.704 1.00 66.62 91 ASP A C 1
ATOM 722 O O . ASP A 1 91 ? -0.181 2.677 -6.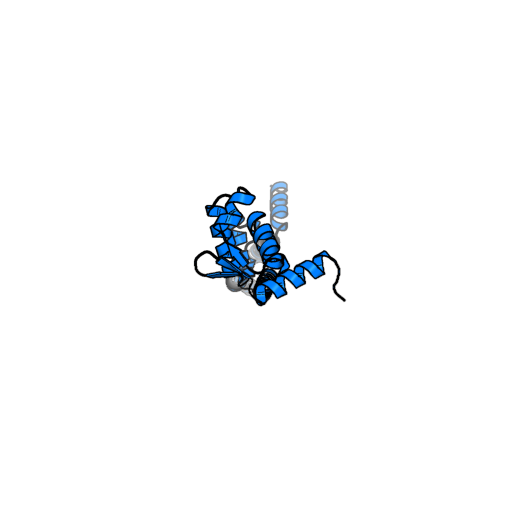494 1.00 66.62 91 ASP A O 1
ATOM 726 N N . SER A 1 92 ? 0.457 4.446 -7.704 1.00 63.84 92 SER A N 1
ATOM 727 C CA . SER A 1 92 ? -0.670 4.357 -8.644 1.00 63.84 92 SER A CA 1
ATOM 728 C C . SER A 1 92 ? -0.603 3.125 -9.556 1.00 63.84 92 SER A C 1
ATOM 730 O O . SER A 1 92 ? -1.637 2.645 -10.015 1.00 63.84 92 SER A O 1
ATOM 732 N N . GLN A 1 93 ? 0.583 2.571 -9.814 1.00 63.09 93 GLN A N 1
ATOM 733 C CA . GLN A 1 93 ? 0.735 1.321 -10.568 1.00 63.09 93 GLN A CA 1
ATOM 734 C C . GLN A 1 93 ? 0.590 0.087 -9.678 1.00 63.09 93 GLN A C 1
ATOM 736 O O . GLN A 1 93 ? 0.016 -0.911 -10.107 1.00 63.09 93 GLN A O 1
ATOM 741 N N . ILE A 1 94 ? 1.082 0.166 -8.443 1.00 62.97 94 ILE A N 1
ATOM 742 C CA . ILE A 1 94 ? 0.986 -0.896 -7.445 1.00 62.97 94 ILE A CA 1
ATOM 743 C C . ILE A 1 94 ? -0.465 -1.043 -6.977 1.00 62.97 94 ILE A C 1
ATOM 745 O O . ILE A 1 94 ? -0.970 -2.159 -6.980 1.00 62.97 94 ILE A O 1
ATOM 749 N N . SER A 1 95 ? -1.169 0.054 -6.687 1.00 61.34 95 SER A N 1
ATOM 750 C CA . SER A 1 95 ? -2.578 0.017 -6.250 1.00 61.34 95 SER A CA 1
ATOM 751 C C . SER A 1 95 ? -3.514 -0.593 -7.296 1.00 61.34 95 SER A C 1
ATOM 753 O O . SER A 1 95 ? -4.511 -1.207 -6.948 1.00 61.34 95 SER A O 1
ATOM 755 N N . ASN A 1 96 ? -3.181 -0.479 -8.586 1.00 64.12 96 ASN A N 1
ATOM 756 C CA . ASN A 1 96 ? -3.958 -1.087 -9.673 1.00 64.12 96 ASN A CA 1
ATOM 757 C C . ASN A 1 96 ? -3.497 -2.512 -10.033 1.00 64.12 96 ASN A C 1
ATOM 759 O O . ASN A 1 96 ? -4.011 -3.110 -10.980 1.00 64.12 96 ASN A O 1
ATOM 763 N N . SER A 1 97 ? -2.507 -3.061 -9.325 1.00 72.12 97 SER A N 1
ATOM 764 C CA . SER A 1 97 ? -2.068 -4.438 -9.531 1.00 72.12 97 SER A CA 1
ATOM 765 C C . SER A 1 97 ? -3.086 -5.398 -8.908 1.00 72.12 97 SER A C 1
ATOM 767 O O . SER A 1 97 ? -3.414 -5.241 -7.729 1.00 72.12 97 SER A O 1
ATOM 769 N N . PRO A 1 98 ? -3.543 -6.439 -9.631 1.00 72.69 98 PRO A N 1
ATOM 770 C CA . PRO A 1 98 ? -4.567 -7.362 -9.135 1.00 72.69 98 PRO A CA 1
ATOM 771 C C . PRO A 1 98 ? -4.167 -8.024 -7.808 1.00 72.69 98 PRO A C 1
ATOM 773 O O . PRO A 1 98 ? -4.998 -8.216 -6.930 1.00 72.69 98 PRO A O 1
ATOM 776 N N . LYS A 1 99 ? -2.867 -8.275 -7.612 1.00 78.50 99 LYS A N 1
ATOM 777 C CA . LYS A 1 99 ? -2.335 -8.890 -6.390 1.00 78.50 99 LYS A CA 1
ATOM 778 C C . LYS A 1 99 ? -2.441 -7.987 -5.152 1.00 78.50 99 LYS A C 1
ATOM 780 O O . LYS A 1 99 ? -2.527 -8.495 -4.043 1.00 78.50 99 LYS A O 1
ATOM 785 N N . ILE A 1 100 ? -2.381 -6.664 -5.318 1.00 76.50 100 ILE A N 1
ATOM 786 C CA . ILE A 1 100 ? -2.458 -5.710 -4.197 1.00 76.50 100 ILE A CA 1
ATOM 787 C C . ILE A 1 100 ? -3.913 -5.526 -3.774 1.00 76.50 100 ILE A C 1
ATOM 789 O O . ILE A 1 100 ? -4.187 -5.539 -2.580 1.00 76.50 100 ILE A O 1
ATOM 793 N N . LEU A 1 101 ? -4.833 -5.466 -4.741 1.00 78.62 101 LEU A N 1
ATOM 794 C CA . LEU A 1 101 ? -6.274 -5.445 -4.482 1.00 78.62 101 LEU A CA 1
ATOM 795 C C . LEU A 1 101 ? -6.722 -6.697 -3.713 1.00 78.62 101 LEU A C 1
ATOM 797 O O . LEU A 1 101 ? -7.428 -6.587 -2.718 1.00 78.62 101 LEU A O 1
ATOM 801 N N . GLU A 1 102 ? -6.226 -7.880 -4.092 1.00 84.00 102 GLU A N 1
ATOM 802 C CA . GLU A 1 102 ? -6.481 -9.119 -3.341 1.00 84.00 102 GLU A CA 1
ATOM 803 C C . GLU A 1 102 ? -5.957 -9.054 -1.897 1.00 84.00 102 GLU A C 1
ATOM 805 O O . GLU A 1 102 ? -6.628 -9.504 -0.968 1.00 84.00 102 GLU A O 1
ATOM 810 N N . ILE A 1 103 ? -4.762 -8.492 -1.682 1.00 83.81 103 ILE A N 1
ATOM 811 C CA . ILE A 1 103 ? -4.188 -8.333 -0.337 1.00 83.81 103 ILE A CA 1
ATOM 812 C C . ILE A 1 103 ? -4.999 -7.329 0.486 1.00 83.81 103 ILE A C 1
ATOM 814 O O . ILE A 1 103 ? -5.203 -7.550 1.680 1.00 83.81 103 ILE A O 1
ATOM 818 N N . GLU A 1 104 ? -5.463 -6.241 -0.124 1.00 85.19 104 GLU A N 1
ATOM 819 C CA . GLU A 1 104 ? -6.301 -5.240 0.534 1.00 85.19 104 GLU A CA 1
ATOM 820 C C . GLU A 1 104 ? -7.655 -5.835 0.941 1.00 85.19 104 GLU A C 1
ATOM 822 O O . GLU A 1 104 ? -8.059 -5.694 2.097 1.00 85.19 104 GLU A O 1
ATOM 827 N N . ASP A 1 105 ? -8.285 -6.618 0.063 1.00 87.69 105 ASP A N 1
ATOM 828 C CA . ASP A 1 105 ? -9.512 -7.361 0.363 1.00 87.69 105 ASP A CA 1
ATOM 829 C C . ASP A 1 105 ? -9.317 -8.364 1.505 1.00 87.69 105 ASP A C 1
ATOM 831 O O . ASP A 1 105 ? -10.137 -8.439 2.423 1.00 87.69 105 ASP A O 1
ATOM 835 N N . ILE A 1 106 ? -8.220 -9.129 1.490 1.00 88.50 106 ILE A N 1
ATOM 836 C CA . ILE A 1 106 ? -7.880 -10.054 2.582 1.00 88.50 106 ILE A CA 1
ATOM 837 C C . ILE A 1 106 ? -7.656 -9.278 3.883 1.00 88.50 106 ILE A C 1
ATOM 839 O O . ILE A 1 106 ? -8.143 -9.685 4.936 1.00 88.50 106 ILE A O 1
ATOM 843 N N . THR A 1 107 ? -6.955 -8.147 3.822 1.00 88.75 107 THR A N 1
ATOM 844 C CA . THR A 1 107 ? -6.678 -7.306 4.994 1.00 88.75 107 THR A CA 1
ATOM 845 C C . THR A 1 107 ? -7.967 -6.749 5.590 1.00 88.75 107 THR A C 1
ATOM 847 O O . THR A 1 107 ? -8.124 -6.752 6.811 1.00 88.75 107 THR A O 1
ATOM 850 N N . ASN A 1 108 ? -8.907 -6.311 4.753 1.00 90.19 108 ASN A N 1
ATOM 851 C CA . ASN A 1 108 ? -10.203 -5.811 5.200 1.00 90.19 108 ASN A CA 1
ATOM 852 C C . ASN A 1 108 ? -11.054 -6.924 5.820 1.00 90.19 108 ASN A C 1
ATOM 854 O O . ASN A 1 108 ? -11.599 -6.722 6.901 1.00 90.19 108 ASN A O 1
ATOM 858 N N . LYS A 1 109 ? -11.068 -8.124 5.227 1.00 91.31 109 LYS A N 1
ATOM 859 C CA . LYS A 1 109 ? -11.734 -9.297 5.820 1.00 91.31 109 LYS A CA 1
ATOM 860 C C . LYS A 1 109 ? -11.148 -9.680 7.176 1.00 91.31 109 LYS A C 1
ATOM 862 O O . LYS A 1 109 ? -11.895 -9.964 8.103 1.00 91.31 109 LYS A O 1
ATOM 867 N N . ILE A 1 110 ? -9.820 -9.668 7.317 1.00 90.31 110 ILE A N 1
ATOM 868 C CA . ILE A 1 110 ? -9.168 -9.947 8.606 1.00 90.31 110 ILE A CA 1
ATOM 869 C C . ILE A 1 110 ? -9.566 -8.893 9.640 1.00 90.31 110 ILE A C 1
ATOM 871 O O . ILE A 1 110 ? -9.849 -9.248 10.779 1.00 90.31 110 ILE A O 1
ATOM 875 N N . LYS A 1 111 ? -9.595 -7.607 9.267 1.00 89.12 111 LYS A N 1
ATOM 876 C CA . LYS A 1 111 ? -10.021 -6.538 10.181 1.00 89.12 111 LYS A CA 1
ATOM 877 C C . LYS A 1 111 ? -11.463 -6.727 10.634 1.00 89.12 111 LYS A C 1
ATOM 879 O O . LYS A 1 111 ? -11.711 -6.653 11.830 1.00 89.12 111 LYS A O 1
ATOM 884 N N . GLU A 1 112 ? -12.373 -7.016 9.709 1.00 87.56 112 GLU A N 1
ATOM 885 C CA . GLU A 1 112 ? -13.783 -7.264 10.017 1.00 87.56 112 GLU A CA 1
ATOM 886 C C . GLU A 1 112 ? -13.950 -8.468 10.960 1.00 87.56 112 GLU A C 1
ATOM 888 O O . GLU A 1 112 ? -14.632 -8.374 11.981 1.00 87.56 112 GLU A O 1
ATOM 893 N N . GLU A 1 113 ? -13.234 -9.564 10.692 1.00 88.12 113 GLU A N 1
ATOM 894 C CA . GLU A 1 113 ? -13.239 -10.755 11.545 1.00 88.12 113 GLU A CA 1
ATOM 895 C C . GLU A 1 113 ? -12.670 -10.460 12.943 1.00 88.12 113 GLU A C 1
ATOM 897 O O . GLU A 1 113 ? -13.230 -10.885 13.952 1.00 88.12 113 GLU A O 1
ATOM 902 N N . VAL A 1 114 ? -11.568 -9.705 13.031 1.00 87.19 114 VAL A N 1
ATOM 903 C CA . VAL A 1 114 ? -10.949 -9.314 14.307 1.00 87.19 114 VAL A CA 1
ATOM 904 C C . VAL A 1 114 ? -11.868 -8.390 15.105 1.00 87.19 114 VAL A C 1
ATOM 906 O O . VAL A 1 114 ? -12.019 -8.591 16.308 1.00 87.19 114 VAL A O 1
ATOM 909 N N . GLU A 1 115 ? -12.509 -7.411 14.465 1.00 86.06 115 GLU A N 1
ATOM 910 C CA . GLU A 1 115 ? -13.454 -6.501 15.123 1.00 86.06 115 GLU A CA 1
ATOM 911 C C . GLU A 1 115 ? -14.701 -7.229 15.646 1.00 86.06 115 GLU A C 1
ATOM 913 O O . GLU A 1 115 ? -15.251 -6.858 16.688 1.00 86.06 115 GLU A O 1
ATOM 918 N N . GLY A 1 116 ? -15.110 -8.310 14.979 1.00 85.06 116 GLY A N 1
ATOM 919 C CA . GLY A 1 116 ? -16.196 -9.182 15.418 1.00 85.06 116 GLY A CA 1
ATOM 920 C C . GLY A 1 116 ? -15.881 -10.006 16.671 1.00 85.06 116 GLY A C 1
ATOM 921 O O . GLY A 1 116 ? -16.811 -10.403 17.382 1.00 85.06 116 GLY A O 1
ATOM 922 N N . GLN A 1 117 ? -14.603 -10.241 16.989 1.00 86.25 117 GLN A N 1
ATOM 923 C CA . GLN A 1 117 ? -14.223 -11.108 18.105 1.00 86.25 117 GLN A CA 1
ATOM 924 C C . GLN A 1 117 ? -14.601 -10.499 19.468 1.00 86.25 117 GLN A C 1
ATOM 926 O O . GLN A 1 117 ? -14.218 -9.361 19.766 1.00 86.25 117 GLN A O 1
ATOM 931 N N . PRO A 1 118 ? -15.249 -11.272 20.366 1.00 83.25 118 PRO A N 1
ATOM 932 C CA . PRO A 1 118 ? -15.610 -10.812 21.711 1.00 83.25 118 PRO A CA 1
ATOM 933 C C . PRO A 1 118 ? -14.429 -10.246 22.506 1.00 83.25 118 PRO A C 1
ATOM 935 O O . PRO A 1 118 ? -14.561 -9.243 23.208 1.00 83.25 118 PRO A O 1
ATOM 938 N N . LEU A 1 119 ? -13.250 -10.861 22.354 1.00 85.62 119 LEU A N 1
ATOM 939 C CA . LEU A 1 119 ? -12.019 -10.424 23.008 1.00 85.62 119 LEU A CA 1
ATOM 940 C C . LEU A 1 119 ? -11.606 -9.021 22.545 1.00 85.62 119 LEU A C 1
ATOM 942 O O . LEU A 1 119 ? -11.288 -8.169 23.375 1.00 85.62 119 LEU A O 1
ATOM 946 N N . TYR A 1 120 ? -11.654 -8.757 21.237 1.00 87.81 120 TYR A N 1
ATOM 947 C CA . TYR A 1 120 ? -11.288 -7.453 20.690 1.00 87.81 120 TYR A CA 1
ATOM 948 C C . TYR A 1 120 ? -12.252 -6.367 21.177 1.00 87.81 120 TYR A C 1
ATOM 950 O O . TYR A 1 120 ? -11.804 -5.361 21.733 1.00 87.81 120 TYR A O 1
ATOM 958 N N . LYS A 1 121 ? -13.567 -6.614 21.098 1.00 88.62 121 LYS A N 1
ATOM 959 C CA . LYS A 1 121 ? -14.601 -5.706 21.629 1.00 88.62 121 LYS A CA 1
ATOM 960 C C . LYS A 1 121 ? -14.375 -5.376 23.107 1.00 88.62 121 LYS A C 1
ATOM 962 O O . LYS A 1 121 ? -14.445 -4.211 23.493 1.00 88.62 121 LYS A O 1
ATOM 967 N N . TYR A 1 122 ? -14.033 -6.375 23.926 1.00 86.50 122 TYR A N 1
ATOM 968 C CA . TYR A 1 122 ? -13.777 -6.189 25.357 1.00 86.50 122 TYR A CA 1
ATOM 969 C C . TYR A 1 122 ? -12.521 -5.348 25.636 1.00 86.50 122 TYR A C 1
ATOM 971 O O . TYR A 1 122 ? -12.526 -4.501 26.529 1.00 86.50 122 TYR A O 1
ATOM 979 N N . THR A 1 123 ? -11.443 -5.537 24.865 1.00 87.19 123 THR A N 1
ATOM 980 C CA . THR A 1 123 ? -10.207 -4.743 25.035 1.00 87.19 123 THR A CA 1
ATOM 981 C C . THR A 1 123 ? -10.376 -3.265 24.682 1.00 87.19 123 THR A C 1
ATOM 983 O O . THR A 1 123 ? -9.635 -2.436 25.207 1.00 87.19 123 THR A O 1
ATOM 986 N N . LYS A 1 124 ? -11.360 -2.922 23.840 1.00 89.69 124 LYS A N 1
ATOM 987 C CA . LYS A 1 124 ? -11.704 -1.535 23.488 1.00 89.69 124 LYS A CA 1
ATOM 988 C C . LYS A 1 124 ? -12.477 -0.790 24.574 1.00 89.69 124 LYS A C 1
ATOM 990 O O . LYS A 1 124 ? -12.526 0.437 24.529 1.00 89.69 124 LYS A O 1
ATOM 995 N N . LEU A 1 125 ? -13.082 -1.500 25.525 1.00 88.88 125 LEU A N 1
ATOM 996 C CA . LEU A 1 125 ? -13.807 -0.876 26.628 1.00 88.88 125 LEU A CA 1
ATOM 997 C C . LEU A 1 125 ? -12.838 -0.217 27.612 1.00 88.88 125 LEU A C 1
ATOM 999 O O . LEU A 1 125 ? -11.741 -0.722 27.869 1.00 88.88 125 LEU A O 1
ATOM 1003 N N . SER A 1 126 ? -13.272 0.887 28.216 1.00 89.06 126 SER A N 1
ATOM 1004 C CA . SER A 1 126 ? -12.555 1.474 29.349 1.00 89.06 126 SER A CA 1
ATOM 1005 C C . SER A 1 126 ? -12.727 0.613 30.605 1.00 89.06 126 SER A C 1
ATOM 1007 O O . SER A 1 126 ? -13.573 -0.285 30.657 1.00 89.06 126 SER A O 1
ATOM 1009 N N . GLU A 1 127 ? -11.960 0.896 31.660 1.00 84.19 127 GLU A N 1
ATOM 1010 C CA . GLU A 1 127 ? -12.124 0.215 32.953 1.00 84.19 127 GLU A CA 1
ATOM 1011 C C . GLU A 1 127 ? -13.559 0.322 33.490 1.00 84.19 127 GLU A C 1
ATOM 1013 O O . GLU A 1 127 ? -14.079 -0.639 34.056 1.00 84.19 127 GLU A O 1
ATOM 1018 N N . CYS A 1 128 ? -14.238 1.445 33.232 1.00 84.81 128 CYS A N 1
ATOM 1019 C CA . CYS A 1 128 ? -15.645 1.626 33.575 1.00 84.81 128 CYS A CA 1
ATOM 1020 C C . CYS A 1 128 ? -16.544 0.626 32.827 1.00 84.81 128 CYS A C 1
ATOM 1022 O O . CYS A 1 128 ? -17.333 -0.081 33.456 1.00 84.81 128 CYS A O 1
ATOM 1024 N N . GLY A 1 129 ? -16.380 0.507 31.503 1.00 85.50 129 GLY A N 1
ATOM 1025 C CA . GLY A 1 129 ? -17.167 -0.409 30.670 1.00 85.50 129 GLY A CA 1
ATOM 1026 C C . GLY A 1 129 ? -16.947 -1.878 31.038 1.00 85.50 129 GLY A C 1
ATOM 1027 O O . GLY A 1 129 ? -17.910 -2.638 31.156 1.00 85.50 129 GLY A O 1
ATOM 1028 N N . LYS A 1 130 ? -15.694 -2.265 31.314 1.00 88.75 130 LYS A N 1
ATOM 1029 C CA . LYS A 1 130 ? -15.332 -3.614 31.788 1.00 88.75 130 LYS A CA 1
ATOM 1030 C C . LYS A 1 130 ? -15.987 -3.943 33.129 1.00 88.75 130 LYS A C 1
ATOM 1032 O O . LYS A 1 130 ? -16.570 -5.011 33.302 1.00 88.75 130 LYS A O 1
ATOM 1037 N N . GLN A 1 131 ? -15.916 -3.025 34.091 1.00 85.50 131 GLN A N 1
ATOM 1038 C CA . GLN A 1 131 ? -16.530 -3.223 35.406 1.00 85.50 131 GLN A CA 1
ATOM 1039 C C . GLN A 1 131 ? -18.055 -3.298 35.321 1.00 85.50 131 GLN A C 1
ATOM 1041 O O . GLN A 1 131 ? -18.667 -4.104 36.026 1.00 85.50 131 GLN A O 1
ATOM 1046 N N . LEU A 1 132 ? -18.651 -2.507 34.430 1.00 85.75 132 LEU A N 1
ATOM 1047 C CA . LEU A 1 132 ? -20.089 -2.454 34.231 1.00 85.75 132 LEU A CA 1
ATOM 1048 C C . LEU A 1 132 ? -20.610 -3.775 33.654 1.00 85.75 132 LEU A C 1
ATOM 1050 O O . LEU A 1 132 ? -21.536 -4.363 34.212 1.00 85.75 132 LEU A O 1
ATOM 1054 N N . ILE A 1 133 ? -19.967 -4.301 32.605 1.00 87.06 133 ILE A N 1
ATOM 1055 C CA . ILE A 1 133 ? -20.394 -5.563 31.987 1.00 87.06 133 ILE A CA 1
ATOM 1056 C C . ILE A 1 133 ? -20.178 -6.769 32.919 1.00 87.06 133 ILE A C 1
ATOM 1058 O O . ILE A 1 133 ? -21.032 -7.653 32.996 1.00 87.06 133 ILE A O 1
ATOM 1062 N N . LEU A 1 134 ? -19.093 -6.782 33.705 1.00 85.69 134 LEU A N 1
ATOM 1063 C CA . LEU A 1 134 ? -18.855 -7.812 34.726 1.00 85.69 134 LEU A CA 1
ATOM 1064 C C . LEU A 1 134 ? -19.883 -7.748 35.864 1.00 85.69 134 LEU A C 1
ATOM 1066 O O . LEU A 1 134 ? -20.337 -8.787 36.347 1.00 85.69 134 LEU A O 1
ATOM 1070 N N . GLY A 1 135 ? -20.267 -6.539 36.285 1.00 84.19 135 GLY A N 1
ATOM 1071 C CA . GLY A 1 135 ? -21.336 -6.331 37.259 1.00 84.19 135 GLY A CA 1
ATOM 1072 C C . GLY A 1 135 ? -22.675 -6.865 36.750 1.00 84.19 135 GLY A C 1
ATOM 1073 O O . GLY A 1 135 ? -23.342 -7.628 37.453 1.00 84.19 135 GLY A O 1
ATOM 1074 N N . LEU A 1 136 ? -23.026 -6.528 35.505 1.00 85.88 136 LEU A N 1
ATOM 1075 C CA . LEU A 1 136 ? -24.251 -6.994 34.854 1.00 85.88 136 LEU A CA 1
ATOM 1076 C C . LEU A 1 136 ? -24.308 -8.518 34.743 1.00 85.88 136 LEU A C 1
ATOM 1078 O O . LEU A 1 136 ? -25.364 -9.105 34.960 1.00 85.88 136 LEU A O 1
ATOM 1082 N N . ASN A 1 137 ? -23.181 -9.181 34.478 1.00 85.19 137 ASN A N 1
ATOM 1083 C CA . ASN A 1 137 ? -23.141 -10.644 34.427 1.00 85.19 137 ASN A CA 1
ATOM 1084 C C . ASN A 1 137 ? -23.491 -11.299 35.773 1.00 85.19 137 ASN A C 1
ATOM 1086 O O . ASN A 1 137 ? -24.031 -12.402 35.808 1.00 85.19 137 ASN A O 1
ATOM 1090 N N . LYS A 1 138 ? -23.189 -10.622 36.890 1.00 82.88 138 LYS A N 1
ATOM 1091 C CA . LYS A 1 138 ? -23.469 -11.121 38.241 1.00 82.88 138 LYS A CA 1
ATOM 1092 C C . LYS A 1 138 ? -24.902 -10.832 38.695 1.00 82.88 138 LYS A C 1
ATOM 1094 O O . LYS A 1 138 ? -25.480 -11.657 39.395 1.00 82.88 138 LYS A O 1
ATOM 1099 N N . GLN A 1 139 ? -25.440 -9.659 38.360 1.00 79.69 139 GLN A N 1
ATOM 1100 C CA . GLN A 1 139 ? -26.713 -9.155 38.900 1.00 79.69 139 GLN A CA 1
ATOM 1101 C C . GLN A 1 139 ? -27.868 -9.137 37.884 1.00 79.69 139 GLN A C 1
ATOM 1103 O O . GLN A 1 139 ? -28.993 -8.851 38.274 1.00 79.69 139 GLN A O 1
ATOM 1108 N N . ASN A 1 140 ? -27.623 -9.507 36.619 1.00 79.38 140 ASN A N 1
ATOM 1109 C CA . ASN A 1 140 ? -28.535 -9.459 35.461 1.00 79.38 140 ASN A CA 1
ATOM 1110 C C . ASN A 1 140 ? -29.048 -8.064 35.068 1.00 79.38 140 ASN A C 1
ATOM 1112 O O . ASN A 1 140 ? -29.155 -7.789 33.870 1.00 79.38 140 ASN A O 1
ATOM 1116 N N . SER A 1 141 ? -29.340 -7.197 36.035 1.00 82.62 141 SER A N 1
ATOM 1117 C CA . SER A 1 141 ? -29.672 -5.796 35.817 1.00 82.62 141 SER A CA 1
ATOM 1118 C C . SER A 1 141 ? -29.003 -4.886 36.844 1.00 82.62 141 SER A C 1
ATOM 1120 O O . SER A 1 141 ? -28.680 -5.300 37.959 1.00 82.62 141 SER A O 1
ATOM 1122 N N . ILE A 1 142 ? -28.720 -3.650 36.431 1.00 80.69 142 ILE A N 1
ATOM 1123 C CA . ILE A 1 142 ? -28.097 -2.615 37.259 1.00 80.69 142 ILE A CA 1
ATOM 1124 C C . ILE A 1 142 ? -28.832 -1.293 37.044 1.00 80.69 142 ILE A C 1
ATOM 1126 O O . ILE A 1 142 ? -29.085 -0.885 35.910 1.00 80.69 142 ILE A O 1
ATOM 1130 N N . ILE A 1 143 ? -29.111 -0.594 38.144 1.00 80.06 143 ILE A N 1
ATOM 1131 C CA . ILE A 1 143 ? -29.623 0.778 38.131 1.00 80.06 143 ILE A CA 1
ATOM 1132 C C . ILE A 1 143 ? -28.433 1.739 38.015 1.00 80.06 143 ILE A C 1
ATOM 1134 O O . ILE A 1 143 ? -27.517 1.717 38.842 1.00 80.06 143 ILE A O 1
ATOM 1138 N N . ILE A 1 144 ? -28.440 2.591 36.986 1.00 74.75 144 ILE A N 1
ATOM 1139 C CA . ILE A 1 144 ? -27.286 3.431 36.616 1.00 74.75 144 ILE A CA 1
ATOM 1140 C C . ILE A 1 144 ? -26.930 4.440 37.725 1.00 74.75 144 ILE A C 1
ATOM 1142 O O . ILE A 1 144 ? -25.750 4.677 37.983 1.00 74.75 144 ILE A O 1
ATOM 1146 N N . SER A 1 145 ? -27.929 4.993 38.422 1.00 70.44 145 SER A N 1
ATOM 1147 C CA . SER A 1 145 ? -27.719 5.967 39.504 1.00 70.44 145 SER A CA 1
ATOM 1148 C C . SER A 1 145 ? -26.967 5.376 40.701 1.00 70.44 145 SER A C 1
ATOM 1150 O O . SER A 1 145 ? -26.034 5.993 41.204 1.00 70.44 145 SER A O 1
ATOM 1152 N N . GLU A 1 146 ? -27.308 4.154 41.115 1.00 70.25 146 GLU A N 1
ATOM 1153 C CA . GLU A 1 146 ? -26.648 3.465 42.233 1.00 70.25 146 GLU A CA 1
ATOM 1154 C C . GLU A 1 146 ? -25.237 2.981 41.857 1.00 70.25 146 GLU A C 1
ATOM 1156 O O . GLU A 1 146 ? -24.328 2.934 42.691 1.00 70.25 146 GLU A O 1
ATOM 1161 N N . TYR A 1 147 ? -25.034 2.623 40.587 1.00 71.69 147 TYR A N 1
ATOM 1162 C CA . TYR A 1 147 ? -23.724 2.221 40.079 1.00 71.69 147 TYR A CA 1
ATOM 1163 C C . TYR A 1 147 ? -22.713 3.373 40.133 1.00 71.69 147 TYR A C 1
ATOM 1165 O O . TYR A 1 147 ? -21.549 3.161 40.486 1.00 71.69 147 TYR A O 1
ATOM 1173 N N . ASN A 1 148 ? -23.173 4.587 39.825 1.00 68.44 148 ASN A N 1
ATOM 1174 C CA . ASN A 1 148 ? -22.341 5.780 39.778 1.00 68.44 148 ASN A CA 1
ATOM 1175 C C . ASN A 1 148 ? -21.792 6.165 41.166 1.00 68.44 148 ASN A C 1
ATOM 1177 O O . ASN A 1 148 ? -20.585 6.350 41.339 1.00 68.44 148 ASN A O 1
ATOM 1181 N N . GLU A 1 149 ? -22.659 6.163 42.185 1.00 62.72 149 GLU A N 1
ATOM 1182 C CA . GLU A 1 149 ? -22.296 6.516 43.567 1.00 62.72 149 GLU A CA 1
ATOM 1183 C C . GLU A 1 149 ? -21.220 5.597 44.168 1.00 62.72 149 GLU A C 1
ATOM 1185 O O . GLU A 1 149 ? -20.398 6.035 44.971 1.00 62.72 149 GLU A O 1
ATOM 1190 N N . LYS A 1 150 ? -21.186 4.317 43.775 1.00 64.50 150 LYS A N 1
ATOM 1191 C CA . LYS A 1 150 ? -20.294 3.317 44.386 1.00 64.50 150 LYS A CA 1
ATOM 1192 C C . LYS A 1 150 ? -18.868 3.319 43.840 1.00 64.50 150 LYS A C 1
ATOM 1194 O O . LYS A 1 150 ? -17.996 2.736 44.485 1.00 64.50 150 LYS A O 1
ATOM 1199 N N . ARG A 1 151 ? -18.622 3.879 42.648 1.00 69.38 151 ARG A N 1
ATOM 1200 C CA . ARG A 1 151 ? -17.328 3.725 41.949 1.00 69.38 151 ARG A CA 1
ATOM 1201 C C . ARG A 1 151 ? -16.672 5.018 41.467 1.00 69.38 151 ARG A C 1
ATOM 1203 O O . ARG A 1 151 ? -15.505 4.957 41.094 1.00 69.38 151 ARG A O 1
ATOM 1210 N N . GLY A 1 152 ? -17.360 6.161 41.536 1.00 68.75 152 GLY A N 1
ATOM 1211 C CA . GLY A 1 152 ? -16.744 7.480 41.336 1.00 68.75 152 GLY A CA 1
ATOM 1212 C C . GLY A 1 152 ? -16.249 7.752 39.910 1.00 68.75 152 GLY A C 1
ATOM 1213 O O . GLY A 1 152 ? -15.239 8.432 39.741 1.00 68.75 152 GLY A O 1
ATOM 1214 N N . PHE A 1 153 ? -16.920 7.202 38.895 1.00 77.88 153 PHE A N 1
ATOM 1215 C CA . PHE A 1 153 ? -16.647 7.517 37.488 1.00 77.88 153 PHE A CA 1
ATOM 1216 C C . PHE A 1 153 ? -17.402 8.781 37.054 1.00 77.88 153 PHE A C 1
ATOM 1218 O O . PHE A 1 153 ? -18.382 9.170 37.679 1.00 77.88 153 PHE A O 1
ATOM 1225 N N . THR A 1 154 ? -16.960 9.429 35.976 1.00 80.31 154 THR A N 1
ATOM 1226 C CA . THR A 1 154 ? -17.669 10.583 35.408 1.00 80.31 154 THR A CA 1
ATOM 1227 C C . THR A 1 154 ? -18.906 10.129 34.624 1.00 80.31 154 THR A C 1
ATOM 1229 O O . THR A 1 154 ? -18.848 9.164 33.860 1.00 80.31 154 THR A O 1
ATOM 1232 N N . ASP A 1 155 ? -20.023 10.849 34.759 1.00 79.25 155 ASP A N 1
ATOM 1233 C CA . ASP A 1 155 ? -21.297 10.541 34.083 1.00 79.25 155 ASP A CA 1
ATOM 1234 C C . ASP A 1 155 ? -21.168 10.441 32.553 1.00 79.25 155 ASP A C 1
ATOM 1236 O O . ASP A 1 155 ? -21.869 9.660 31.906 1.00 79.25 155 ASP A O 1
ATOM 1240 N N . GLU A 1 156 ? -20.275 11.238 31.965 1.00 83.31 156 GLU A N 1
ATOM 1241 C CA . GLU A 1 156 ? -19.997 11.262 30.526 1.00 83.31 156 GLU A CA 1
ATOM 1242 C C . GLU A 1 156 ? -19.302 9.977 30.048 1.00 83.31 156 GLU A C 1
ATOM 1244 O O . GLU A 1 156 ? -19.687 9.399 29.025 1.00 83.31 156 GLU A O 1
ATOM 1249 N N . ASP A 1 157 ? -18.352 9.463 30.834 1.00 83.38 157 ASP A N 1
ATOM 1250 C CA . ASP A 1 157 ? -17.661 8.206 30.543 1.00 83.38 157 ASP A CA 1
ATOM 1251 C C . ASP A 1 157 ? -18.634 7.028 30.597 1.00 83.38 157 ASP A C 1
ATOM 1253 O O . ASP A 1 157 ? -18.639 6.184 29.700 1.00 83.38 157 ASP A O 1
ATOM 1257 N N . ILE A 1 158 ? -19.504 6.991 31.613 1.00 83.81 158 ILE A N 1
ATOM 1258 C CA . ILE A 1 158 ? -20.513 5.935 31.767 1.00 83.81 158 ILE A CA 1
ATOM 1259 C C . ILE A 1 158 ? -21.453 5.924 30.560 1.00 83.81 158 ILE A C 1
ATOM 1261 O O . ILE A 1 158 ? -21.655 4.870 29.958 1.00 83.81 158 ILE A O 1
ATOM 1265 N N . LYS A 1 159 ? -21.991 7.083 30.164 1.00 86.62 159 LYS A N 1
ATOM 1266 C CA . LYS A 1 159 ? -22.879 7.186 28.994 1.00 86.62 159 LYS A CA 1
ATOM 1267 C C . LYS A 1 159 ? -22.194 6.709 27.719 1.00 86.62 159 LYS A C 1
ATOM 1269 O O . LYS A 1 159 ? -22.779 5.932 26.967 1.00 86.62 159 LYS A O 1
ATOM 1274 N N . THR A 1 160 ? -20.941 7.109 27.512 1.00 88.69 160 THR A N 1
ATOM 1275 C CA . THR A 1 160 ? -20.149 6.691 26.349 1.00 88.69 160 THR A CA 1
ATOM 1276 C C . THR A 1 160 ? -19.958 5.174 26.323 1.00 88.69 160 THR A C 1
ATOM 1278 O O . THR A 1 160 ? -20.147 4.537 25.286 1.00 88.69 160 THR A O 1
ATOM 1281 N N . GLN A 1 161 ? -19.634 4.562 27.465 1.00 88.88 161 GLN A N 1
ATOM 1282 C CA . GLN A 1 161 ? -19.466 3.110 27.553 1.00 88.88 161 GLN A CA 1
ATOM 1283 C C . GLN A 1 161 ? -20.791 2.355 27.401 1.00 88.88 161 GLN A C 1
ATOM 1285 O O . GLN A 1 161 ? -20.818 1.327 26.730 1.00 88.88 161 GLN A O 1
ATOM 1290 N N . ILE A 1 162 ? -21.897 2.859 27.956 1.00 87.62 162 ILE A N 1
ATOM 1291 C CA . ILE A 1 162 ? -23.233 2.276 27.754 1.00 87.62 162 ILE A CA 1
ATOM 1292 C C . ILE A 1 162 ? -23.600 2.310 26.269 1.00 87.62 162 ILE A C 1
ATOM 1294 O O . ILE A 1 162 ? -24.058 1.303 25.731 1.00 87.62 162 ILE A O 1
ATOM 1298 N N . GLN A 1 163 ? -23.330 3.422 25.582 1.00 89.31 163 GLN A N 1
ATOM 1299 C CA . GLN A 1 163 ? -23.554 3.533 24.145 1.00 89.31 163 GLN A CA 1
ATOM 1300 C C . GLN A 1 163 ? -22.699 2.528 23.358 1.00 89.31 163 GLN A C 1
ATOM 1302 O O . GLN A 1 163 ? -23.219 1.847 22.478 1.00 89.31 163 GLN A O 1
ATOM 1307 N N . MET A 1 164 ? -21.416 2.367 23.700 1.00 88.25 164 MET A N 1
ATOM 1308 C CA . MET A 1 164 ? -20.550 1.353 23.079 1.00 88.25 164 MET A CA 1
ATOM 1309 C C . MET A 1 164 ? -21.061 -0.075 23.311 1.00 88.25 164 MET A C 1
ATOM 1311 O O . MET A 1 164 ? -21.146 -0.863 22.373 1.00 88.25 164 MET A O 1
ATOM 1315 N N . LEU A 1 165 ? -21.449 -0.407 24.543 1.00 89.69 165 LEU A N 1
ATOM 1316 C CA . LEU A 1 165 ? -21.991 -1.721 24.896 1.00 89.69 165 LEU A CA 1
ATOM 1317 C C . LEU A 1 165 ? -23.326 -2.004 24.189 1.00 89.69 165 LEU A C 1
ATOM 1319 O O . LEU A 1 165 ? -23.588 -3.142 23.795 1.00 89.69 165 LEU A O 1
ATOM 1323 N N . SER A 1 166 ? -24.156 -0.974 24.013 1.00 88.88 166 SER A N 1
ATOM 1324 C CA . SER A 1 166 ? -25.408 -1.047 23.257 1.00 88.88 166 SER A CA 1
ATOM 1325 C C . SER A 1 166 ? -25.145 -1.265 21.764 1.00 88.88 166 SER A C 1
ATOM 1327 O O . SER A 1 166 ? -25.765 -2.136 21.157 1.00 88.88 166 SER A O 1
ATOM 1329 N N . ASN A 1 167 ? -24.146 -0.583 21.187 1.00 90.19 167 ASN A N 1
ATOM 1330 C CA . ASN A 1 167 ? -23.717 -0.789 19.797 1.00 90.19 167 ASN A CA 1
ATOM 1331 C C . ASN A 1 167 ? -23.213 -2.220 19.546 1.00 90.19 167 ASN A C 1
ATOM 1333 O O . ASN A 1 167 ? -23.456 -2.779 18.481 1.00 90.19 167 ASN A O 1
ATOM 1337 N N . TYR A 1 168 ? -22.550 -2.837 20.529 1.00 88.56 168 TYR A N 1
ATOM 1338 C CA . TYR A 1 168 ? -22.165 -4.253 20.467 1.00 88.56 168 TYR A CA 1
ATOM 1339 C C . TYR A 1 168 ? -23.337 -5.219 20.695 1.00 88.56 168 TYR A C 1
ATOM 1341 O O . TYR A 1 168 ? -23.176 -6.430 20.546 1.00 88.56 168 TYR A O 1
ATOM 1349 N N . GLY A 1 169 ? -24.514 -4.711 21.072 1.00 87.56 169 GLY A N 1
ATOM 1350 C CA . GLY A 1 169 ? -25.694 -5.507 21.390 1.00 87.56 169 GLY A CA 1
ATOM 1351 C C . GLY A 1 169 ? -25.592 -6.260 22.716 1.00 87.56 169 GLY A C 1
ATOM 1352 O O . GLY A 1 169 ? -26.381 -7.174 22.949 1.00 87.56 169 GLY A O 1
ATOM 1353 N N . TRP A 1 170 ? -24.634 -5.915 23.585 1.00 88.94 170 TRP A N 1
ATOM 1354 C CA . TRP A 1 170 ? -24.386 -6.615 24.853 1.00 88.94 170 TRP A CA 1
ATOM 1355 C C . TRP A 1 170 ? -25.365 -6.223 25.955 1.00 88.94 170 TRP A C 1
ATOM 1357 O O . TRP A 1 170 ? -25.629 -7.017 26.859 1.00 88.94 170 TRP A O 1
ATOM 1367 N N . VAL A 1 171 ? -25.910 -5.009 25.882 1.00 89.88 171 VAL A N 1
ATOM 1368 C CA . VAL A 1 171 ? -26.797 -4.447 26.903 1.00 89.88 171 VAL A CA 1
ATOM 1369 C C . VAL A 1 171 ? -28.030 -3.806 26.275 1.00 89.88 171 VAL A C 1
ATOM 1371 O O . VAL A 1 171 ? -27.996 -3.360 25.130 1.00 89.88 171 VAL A O 1
ATOM 1374 N N . LYS A 1 172 ? -29.124 -3.760 27.035 1.00 88.31 172 LYS A N 1
ATOM 1375 C CA . LYS A 1 172 ? -30.347 -3.017 26.716 1.00 88.31 172 LYS A CA 1
ATOM 1376 C C . LYS A 1 172 ? -30.687 -2.093 27.873 1.00 88.31 172 LYS A C 1
ATOM 1378 O O . LYS A 1 172 ? -30.737 -2.537 29.021 1.00 88.31 172 LYS A O 1
ATOM 1383 N N . GLU A 1 173 ? -30.938 -0.834 27.551 1.00 85.62 173 GLU A N 1
ATOM 1384 C CA . GLU A 1 173 ? -31.350 0.189 28.506 1.00 85.62 173 GLU A CA 1
ATOM 1385 C C . GLU A 1 173 ? -32.872 0.361 28.460 1.00 85.62 173 GLU A C 1
ATOM 1387 O O . GLU A 1 173 ? -33.435 0.650 27.405 1.00 85.62 173 GLU A O 1
ATOM 1392 N N . ASN A 1 174 ? -33.533 0.193 29.605 1.00 81.19 174 ASN A N 1
ATOM 1393 C CA . ASN A 1 174 ? -34.963 0.422 29.782 1.00 81.19 174 ASN A CA 1
ATOM 1394 C C . ASN A 1 174 ? -35.161 1.416 30.934 1.00 81.19 174 ASN A C 1
ATOM 1396 O O . ASN A 1 174 ? -34.982 1.056 32.093 1.00 81.19 174 ASN A O 1
ATOM 1400 N N . ASN A 1 175 ? -35.542 2.663 30.634 1.00 68.94 175 ASN A N 1
ATOM 1401 C CA . ASN A 1 175 ? -35.912 3.687 31.628 1.00 68.94 175 ASN A CA 1
ATOM 1402 C C . ASN A 1 175 ? -34.933 3.828 32.822 1.00 68.94 175 ASN A C 1
ATOM 1404 O O . ASN A 1 175 ? -35.365 3.971 33.964 1.00 68.94 175 ASN A O 1
ATOM 1408 N N . GLY A 1 176 ? -33.618 3.796 32.568 1.00 71.75 176 GLY A N 1
ATOM 1409 C CA . GLY A 1 176 ? -32.575 3.939 33.599 1.00 71.75 176 GLY A CA 1
ATOM 1410 C C . GLY A 1 176 ? -32.111 2.631 34.257 1.00 71.75 176 GLY A C 1
ATOM 1411 O O . GLY A 1 176 ? -31.185 2.653 35.073 1.00 71.75 176 GLY A O 1
ATOM 1412 N N . GLU A 1 177 ? -32.705 1.497 33.882 1.00 81.44 177 GLU A N 1
ATOM 1413 C CA . GLU A 1 177 ? -32.225 0.156 34.212 1.00 81.44 177 GLU A CA 1
ATOM 1414 C C . GLU A 1 177 ? -31.477 -0.440 33.015 1.00 81.44 177 GLU A C 1
ATOM 1416 O O . GLU A 1 177 ? -31.981 -0.483 31.889 1.00 81.44 177 GLU A O 1
ATOM 1421 N N . LEU A 1 178 ? -30.257 -0.911 33.260 1.00 85.94 178 LEU A N 1
ATOM 1422 C CA . LEU A 1 178 ? -29.428 -1.560 32.257 1.00 85.94 178 LEU A CA 1
ATOM 1423 C C . LEU A 1 178 ? -29.484 -3.073 32.462 1.00 85.94 178 LEU A C 1
ATOM 1425 O O . LEU A 1 178 ? -29.210 -3.564 33.554 1.00 85.94 178 LEU A O 1
ATOM 1429 N N . SER A 1 179 ? -29.820 -3.813 31.410 1.00 86.94 179 SER A N 1
ATOM 1430 C CA . SER A 1 179 ? -29.932 -5.276 31.418 1.00 86.94 179 SER A CA 1
ATOM 1431 C C . SER A 1 179 ? -28.965 -5.904 30.417 1.00 86.94 179 SER A C 1
ATOM 1433 O O . SER A 1 179 ? -28.720 -5.342 29.349 1.00 86.94 179 SER A O 1
ATOM 1435 N N . ILE A 1 180 ? -28.398 -7.066 30.751 1.00 89.75 180 ILE A N 1
ATOM 1436 C CA . ILE A 1 180 ? -27.542 -7.824 29.825 1.00 89.75 180 ILE A CA 1
ATOM 1437 C C . ILE A 1 180 ? -28.391 -8.627 28.833 1.00 89.75 180 ILE A C 1
ATOM 1439 O O . ILE A 1 180 ? -29.381 -9.252 29.213 1.00 89.75 180 ILE A O 1
ATOM 1443 N N . THR A 1 181 ? -28.007 -8.630 27.557 1.00 90.94 181 THR A N 1
ATOM 1444 C CA . THR A 1 181 ? -28.667 -9.446 26.526 1.00 90.94 181 THR A CA 1
ATOM 1445 C C . THR A 1 181 ? -28.129 -10.878 26.512 1.00 90.94 181 THR A C 1
ATOM 1447 O O . THR A 1 181 ? -27.047 -11.159 27.030 1.00 90.94 181 THR A O 1
ATOM 1450 N N . ASP A 1 182 ? -28.843 -11.797 25.857 1.00 88.00 182 ASP A N 1
ATOM 1451 C CA . ASP A 1 182 ? -28.361 -13.174 25.663 1.00 88.00 182 ASP A CA 1
ATOM 1452 C C . ASP A 1 182 ? -27.055 -13.226 24.855 1.00 88.00 182 ASP A C 1
ATOM 1454 O O . ASP A 1 182 ? -26.172 -14.036 25.141 1.00 88.00 182 ASP A O 1
ATOM 1458 N N . ILE A 1 183 ? -26.906 -12.316 23.884 1.00 88.25 183 ILE A N 1
ATOM 1459 C CA . ILE A 1 183 ? -25.686 -12.157 23.081 1.00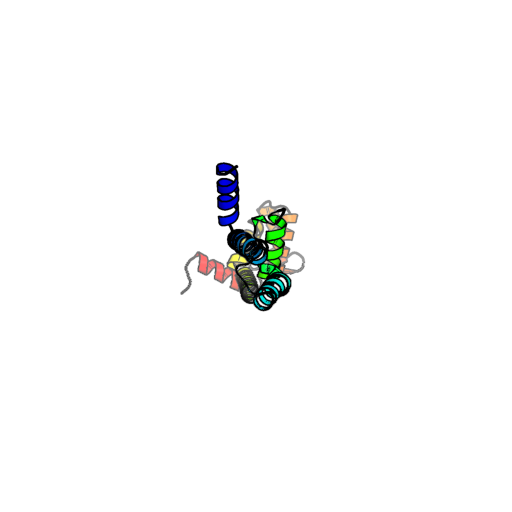 88.25 183 ILE A CA 1
ATOM 1460 C C . ILE A 1 183 ? -24.534 -11.702 23.980 1.00 88.25 183 ILE A C 1
ATOM 1462 O O . ILE A 1 183 ? -23.489 -12.349 24.002 1.00 88.25 183 ILE A O 1
ATOM 1466 N N . GLY A 1 184 ? -24.748 -10.648 24.776 1.00 87.25 184 GLY A N 1
ATOM 1467 C CA . GLY A 1 184 ? -23.752 -10.138 25.719 1.00 87.25 184 GLY A CA 1
ATOM 1468 C C . GLY A 1 184 ? -23.325 -11.192 26.735 1.00 87.25 184 GLY A C 1
ATOM 1469 O O . GLY A 1 184 ? -22.134 -11.367 26.978 1.00 87.25 184 GLY A O 1
ATOM 1470 N N . ARG A 1 185 ? -24.278 -11.968 27.270 1.00 88.56 185 ARG A N 1
ATOM 1471 C CA . ARG A 1 185 ? -23.988 -13.073 28.193 1.00 88.56 185 ARG A CA 1
ATOM 1472 C C . ARG A 1 185 ? -23.130 -14.152 27.531 1.00 88.56 185 ARG A C 1
ATOM 1474 O O . ARG A 1 185 ? -22.153 -14.600 28.124 1.00 88.56 185 ARG A O 1
ATOM 1481 N N . LYS A 1 186 ? -23.475 -14.576 26.312 1.00 88.94 186 LYS A N 1
ATOM 1482 C CA . LYS A 1 186 ? -22.734 -15.616 25.582 1.00 88.94 186 LYS A CA 1
ATOM 1483 C C . LYS A 1 186 ? -21.314 -15.164 25.233 1.00 88.94 186 LYS A C 1
ATOM 1485 O O . LYS A 1 186 ? -20.366 -15.912 25.473 1.00 88.94 186 LYS A O 1
ATOM 1490 N N . GLU A 1 187 ? -21.159 -13.957 24.691 1.00 88.56 187 GLU A N 1
ATOM 1491 C CA . GLU A 1 187 ? -19.853 -13.398 24.317 1.00 88.56 187 GLU A CA 1
ATOM 1492 C C . GLU A 1 187 ? -18.958 -13.181 25.546 1.00 88.56 187 GLU A C 1
ATOM 1494 O O . GLU A 1 187 ? -17.786 -13.562 25.530 1.00 88.56 187 GLU A O 1
ATOM 1499 N N . LEU A 1 188 ? -19.514 -12.662 26.646 1.00 88.19 188 LEU A N 1
ATOM 1500 C CA . LEU A 1 188 ? -18.772 -12.471 27.889 1.00 88.19 188 LEU A CA 1
ATOM 1501 C C . LEU A 1 188 ? -18.376 -13.801 28.543 1.00 88.19 188 LEU A C 1
ATOM 1503 O O . LEU A 1 188 ? -17.249 -13.928 29.012 1.00 88.19 188 LEU A O 1
ATOM 1507 N N . ASN A 1 189 ? -19.260 -14.802 28.555 1.00 86.88 189 ASN A N 1
ATOM 150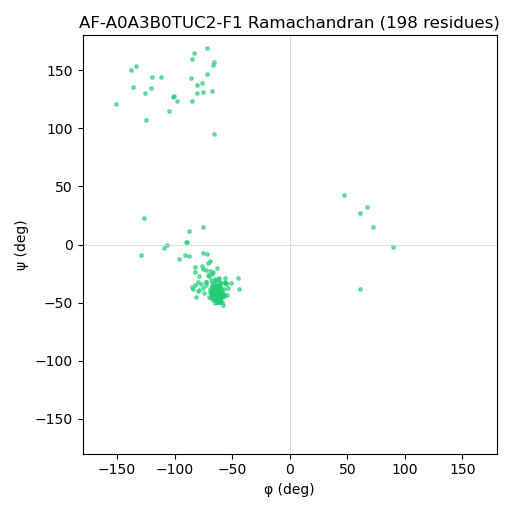8 C CA . ASN A 1 189 ? -18.914 -16.132 29.062 1.00 86.88 189 ASN A CA 1
ATOM 1509 C C . ASN A 1 189 ? -17.811 -16.778 28.224 1.00 86.88 189 ASN A C 1
ATOM 1511 O O . ASN A 1 189 ? -16.872 -17.320 28.788 1.00 86.88 189 ASN A O 1
ATOM 1515 N N . THR A 1 190 ? -17.859 -16.627 26.898 1.00 85.81 190 THR A N 1
ATOM 1516 C CA . THR A 1 190 ? -16.784 -17.095 26.009 1.00 85.81 190 THR A CA 1
ATOM 1517 C C . THR A 1 190 ? -15.448 -16.433 26.362 1.00 85.81 190 THR A C 1
ATOM 1519 O O . THR A 1 190 ? -14.419 -17.101 26.423 1.00 85.81 190 THR A O 1
ATOM 1522 N N . PHE A 1 191 ? -15.453 -15.125 26.645 1.00 84.69 191 PHE A N 1
ATOM 1523 C CA . PHE A 1 191 ? -14.266 -14.410 27.120 1.00 84.69 191 PHE A CA 1
ATOM 1524 C C . PHE A 1 191 ? -13.772 -14.931 28.478 1.00 84.69 191 PHE A C 1
ATOM 1526 O O . PHE A 1 191 ? -12.577 -15.170 28.644 1.00 84.69 191 PHE A O 1
ATOM 1533 N N . ILE A 1 192 ? -14.681 -15.122 29.437 1.00 83.00 192 ILE A N 1
ATOM 1534 C CA . ILE A 1 192 ? -14.375 -15.661 30.767 1.00 83.00 192 ILE A CA 1
ATOM 1535 C C . ILE A 1 192 ? -13.744 -17.052 30.626 1.00 83.00 192 ILE A C 1
ATOM 1537 O O . ILE A 1 192 ? -12.671 -17.293 31.172 1.00 83.00 192 ILE A O 1
ATOM 1541 N N . ASP A 1 193 ? -14.351 -17.943 29.847 1.00 85.25 193 ASP A N 1
ATOM 1542 C CA . ASP A 1 193 ? -13.849 -19.300 29.629 1.00 85.25 193 ASP A CA 1
ATOM 1543 C C . ASP A 1 193 ? -12.464 -19.300 28.974 1.00 85.25 193 ASP A C 1
ATOM 1545 O O . ASP A 1 193 ? -11.593 -20.070 29.380 1.00 85.25 193 ASP A O 1
ATOM 1549 N N . LEU A 1 194 ? -12.219 -18.389 28.029 1.00 84.00 194 LEU A N 1
ATOM 1550 C CA . LEU A 1 194 ? -10.911 -18.214 27.400 1.00 84.00 194 LEU A CA 1
A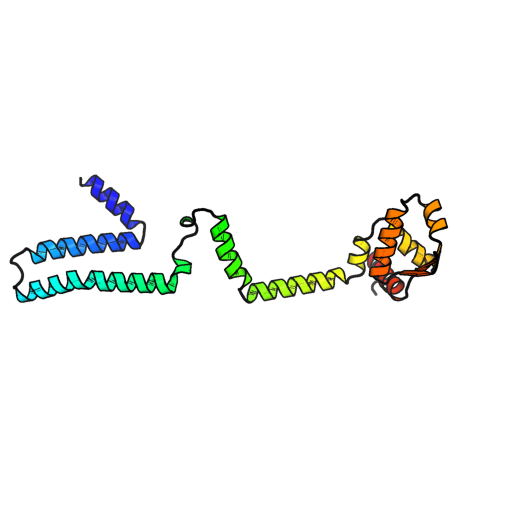TOM 1551 C C . LEU A 1 194 ? -9.859 -17.700 28.396 1.00 84.00 194 LEU A C 1
ATOM 1553 O O . LEU A 1 194 ? -8.750 -18.228 28.441 1.00 84.00 194 LEU A O 1
ATOM 1557 N N . ALA A 1 195 ? -10.209 -16.725 29.240 1.00 81.06 195 ALA A N 1
ATOM 1558 C CA . ALA A 1 195 ? -9.318 -16.181 30.267 1.00 81.06 195 ALA A CA 1
ATOM 1559 C C . ALA A 1 195 ? -8.973 -17.208 31.361 1.00 81.06 195 ALA A C 1
ATOM 1561 O O . ALA A 1 195 ? -7.856 -17.214 31.876 1.00 81.06 195 ALA A O 1
ATOM 1562 N N . TYR A 1 196 ? -9.913 -18.093 31.699 1.00 83.56 196 TYR A N 1
ATOM 1563 C CA . TYR A 1 196 ? -9.706 -19.171 32.668 1.00 83.56 196 TYR A CA 1
ATOM 1564 C C . TYR A 1 196 ? -9.177 -20.471 32.043 1.00 83.56 196 TYR A C 1
ATOM 1566 O O . TYR A 1 196 ? -9.008 -21.454 32.765 1.00 83.56 196 TYR A O 1
ATOM 1574 N N . GLY A 1 197 ? -8.921 -20.501 30.729 1.00 77.44 197 GLY A N 1
ATOM 1575 C CA . GLY A 1 197 ? -8.439 -21.694 30.025 1.00 77.44 197 GLY A CA 1
ATOM 1576 C C . GLY A 1 197 ? -9.409 -22.880 30.087 1.00 77.44 197 GLY A C 1
ATOM 1577 O O . GLY A 1 197 ? -8.976 -24.027 30.039 1.00 77.44 197 GLY A O 1
ATOM 1578 N N . ARG A 1 198 ? -10.715 -22.619 30.228 1.00 75.81 198 ARG A N 1
ATOM 1579 C CA . ARG A 1 198 ? -11.787 -23.621 30.365 1.00 75.81 198 ARG A CA 1
ATOM 1580 C C . ARG A 1 198 ? -12.352 -24.121 29.032 1.00 75.81 198 ARG A C 1
ATOM 1582 O O . ARG A 1 198 ? -13.381 -24.788 29.035 1.00 75.81 198 ARG A O 1
ATOM 1589 N N . LEU A 1 199 ? -11.695 -23.821 27.913 1.00 61.00 199 LEU A N 1
ATOM 1590 C CA . LEU A 1 199 ? -12.049 -24.381 26.608 1.00 61.00 199 LEU A CA 1
ATOM 1591 C C . LEU A 1 199 ? -11.781 -25.896 26.626 1.00 61.00 199 LEU A C 1
ATOM 1593 O O . LEU A 1 199 ? -10.645 -26.329 26.439 1.00 61.00 199 LEU A O 1
ATOM 1597 N N . ALA A 1 200 ? -12.828 -26.667 26.919 1.00 51.09 200 ALA A N 1
ATOM 1598 C CA . ALA A 1 200 ? -12.899 -28.119 26.793 1.00 51.09 200 ALA A CA 1
ATOM 1599 C C . ALA A 1 200 ? -13.703 -28.490 25.544 1.00 51.09 200 ALA A C 1
ATOM 1601 O O . ALA A 1 200 ? -14.731 -27.818 25.293 1.00 51.09 200 ALA A O 1
#

Organism: NCBI:txid652676

pLDDT: mean 79.76, std 9.39, range [51.09, 91.31]

Secondary structure (DSSP, 8-state):
-HHHHHHHHHHHTTSHHHHHHHHHHHHHHHHHHHHHSTTS-HHHHHHHHHHHHHHHHHHHHHHHHHHHHHGGGSS-GGGSSSHHHHHHHHHHHHHTSHHHHHHHHHHHHHHHHHHHSHHHHHHTS-HHHHHHHHHHHHHSEEEHHHHHHHH---HHHHHHHHHHHHHTTSEEEETTEEEE-HHHHHHHHHHHHHHTT---

Mean predicted aligned error: 15.96 Å

Radius of gyration: 39.24 Å; Cα contacts (8 Å, |Δi|>4): 114; chains: 1; bounding box: 81×45×102 Å

Sequence (200 aa):
MISEFGNIASKLARNPLGIIGLAFVLVYGIAGVVSSSDVFQSEERIILVWFMVTFPFFILIAFYLLVSKHHKKLYAPSDFKDDSNFLKALDSQISNSPKILEIEDITNKIKEEVEGQPLYKYTKLSECGKQLILGLNKQNSIIISEYNEKRGFTDEDIKTQIQMLSNYGWVKENNGELSITDIGRKELNTFIDLAYGRLA